Protein AF-A0A835P3G8-F1 (afdb_monomer)

Structure (mmCIF, N/CA/C/O backbone):
data_AF-A0A835P3G8-F1
#
_entry.id   AF-A0A835P3G8-F1
#
loop_
_atom_site.group_PDB
_atom_site.id
_atom_site.type_symbol
_atom_site.label_atom_id
_atom_site.label_alt_id
_atom_site.label_comp_id
_atom_site.label_asym_id
_atom_site.label_entity_id
_atom_site.label_seq_id
_atom_site.pdbx_PDB_ins_code
_atom_site.Cartn_x
_atom_site.Cartn_y
_atom_site.Cartn_z
_atom_site.occupancy
_atom_site.B_iso_or_equiv
_atom_site.auth_seq_id
_atom_site.auth_comp_id
_atom_site.auth_asym_id
_atom_site.auth_atom_id
_atom_site.pdbx_PDB_model_num
ATOM 1 N N . CYS A 1 1 ? 10.578 29.679 -11.879 1.00 43.47 1 CYS A N 1
ATOM 2 C CA . CYS A 1 1 ? 9.619 28.934 -12.721 1.00 43.47 1 CYS A CA 1
ATOM 3 C C . CYS A 1 1 ? 10.291 28.665 -14.061 1.00 43.47 1 CYS A C 1
ATOM 5 O O . CYS A 1 1 ? 10.700 29.625 -14.703 1.00 43.47 1 CYS A O 1
ATOM 7 N N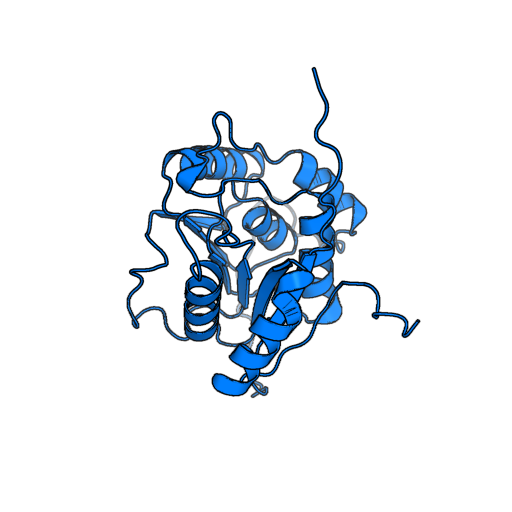 . PRO A 1 2 ? 10.511 27.390 -14.403 1.00 32.69 2 PRO A N 1
ATOM 8 C CA . PRO A 1 2 ? 9.558 26.755 -15.299 1.00 32.69 2 PRO A CA 1
ATOM 9 C C . PRO A 1 2 ? 8.999 25.450 -14.729 1.00 32.69 2 PRO A C 1
ATOM 11 O O . PRO A 1 2 ? 9.658 24.681 -14.037 1.00 32.69 2 PRO A O 1
ATOM 14 N N . THR A 1 3 ? 7.726 25.272 -15.031 1.00 34.00 3 THR A N 1
ATOM 15 C CA . THR A 1 3 ? 6.852 24.140 -14.774 1.00 34.00 3 THR A CA 1
ATOM 16 C C . THR A 1 3 ? 7.291 22.910 -15.568 1.00 34.00 3 THR A C 1
ATOM 18 O O . THR A 1 3 ? 7.202 22.915 -16.794 1.00 34.00 3 THR A O 1
ATOM 21 N N . ALA A 1 4 ? 7.690 21.838 -14.883 1.00 27.39 4 ALA A N 1
ATOM 22 C CA . ALA A 1 4 ? 7.715 20.502 -15.469 1.00 27.39 4 ALA A CA 1
ATOM 23 C C . ALA A 1 4 ? 6.297 19.915 -15.381 1.00 27.39 4 ALA A C 1
ATOM 25 O O . ALA A 1 4 ? 5.888 19.380 -14.351 1.00 27.39 4 ALA A O 1
ATOM 26 N N . ARG A 1 5 ? 5.518 20.088 -16.451 1.00 30.86 5 ARG A N 1
ATOM 27 C CA . ARG A 1 5 ? 4.349 19.248 -16.719 1.00 30.86 5 ARG A CA 1
ATOM 28 C C . ARG A 1 5 ? 4.810 17.960 -17.402 1.00 30.86 5 ARG A C 1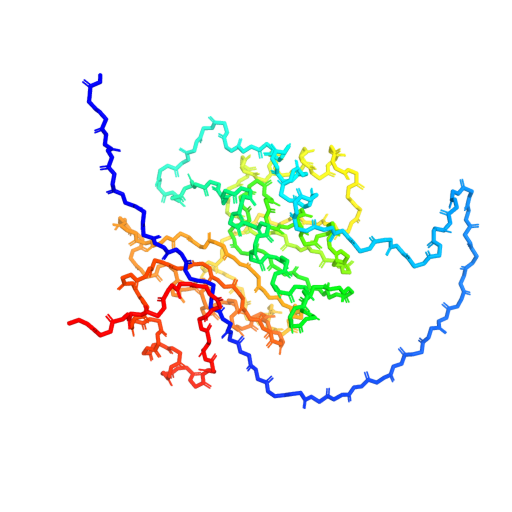
ATOM 30 O O . ARG A 1 5 ? 5.793 17.965 -18.132 1.00 30.86 5 ARG A O 1
ATOM 37 N N . GLU A 1 6 ? 4.001 16.930 -17.174 1.00 31.12 6 GLU A N 1
ATOM 38 C CA . GLU A 1 6 ? 3.868 15.682 -17.934 1.00 31.12 6 GLU A CA 1
ATOM 39 C C . GLU A 1 6 ? 4.709 14.478 -17.497 1.00 31.12 6 GLU A C 1
ATOM 41 O O . GLU A 1 6 ? 5.810 14.194 -17.955 1.00 31.12 6 GLU A O 1
ATOM 46 N N . GLY A 1 7 ? 4.056 13.703 -16.631 1.00 29.84 7 GLY A N 1
ATOM 47 C CA . GLY A 1 7 ? 4.303 12.296 -16.380 1.00 29.84 7 GLY A CA 1
ATOM 48 C C . GLY A 1 7 ? 3.088 11.673 -15.694 1.00 29.84 7 GLY A C 1
ATOM 49 O O . GLY A 1 7 ? 3.245 11.023 -14.669 1.00 29.84 7 GLY A O 1
ATOM 50 N N . GLU A 1 8 ? 1.870 11.896 -16.211 1.00 36.38 8 GLU A N 1
ATOM 51 C CA . GLU A 1 8 ? 0.674 11.131 -15.812 1.00 36.38 8 GLU A CA 1
ATOM 52 C C . GLU A 1 8 ? 0.782 9.694 -16.355 1.00 36.38 8 GLU A C 1
ATOM 54 O O . GLU A 1 8 ? 0.026 9.243 -17.215 1.00 36.38 8 GLU A O 1
ATOM 59 N N . GLY A 1 9 ? 1.788 8.959 -15.883 1.00 31.41 9 GLY A N 1
ATOM 60 C CA . GLY A 1 9 ? 1.893 7.529 -16.102 1.00 31.41 9 GLY A CA 1
ATOM 61 C C . GLY A 1 9 ? 0.830 6.860 -15.253 1.00 31.41 9 GLY A C 1
ATOM 62 O O . GLY A 1 9 ? 1.021 6.713 -14.054 1.00 31.41 9 GLY A O 1
ATOM 63 N N . ARG A 1 10 ? -0.297 6.489 -15.868 1.00 42.66 10 ARG A N 1
ATOM 64 C CA . ARG A 1 10 ? -1.382 5.752 -15.208 1.00 42.66 10 ARG A CA 1
ATOM 65 C C . ARG A 1 10 ? -0.793 4.582 -14.412 1.00 42.66 10 ARG A C 1
ATOM 67 O O . ARG A 1 10 ? -0.123 3.718 -14.987 1.00 42.66 10 ARG A O 1
ATOM 74 N N . GLU A 1 11 ? -1.013 4.603 -13.106 1.00 46.53 11 GLU A N 1
ATOM 75 C CA . GLU A 1 11 ? -0.628 3.547 -12.177 1.00 46.53 11 GLU A CA 1
ATOM 76 C C . GLU A 1 11 ? -1.650 2.415 -12.295 1.00 46.53 11 GLU A C 1
ATOM 78 O O . GLU A 1 11 ? -2.860 2.653 -12.273 1.00 46.53 11 GLU A O 1
ATOM 83 N N . GLY A 1 12 ? -1.173 1.190 -12.501 1.00 45.53 12 GLY A N 1
ATOM 84 C CA . GLY A 1 12 ? -2.025 0.007 -12.527 1.00 45.53 12 GLY A CA 1
ATOM 85 C C . GLY A 1 12 ? -1.826 -0.802 -11.261 1.00 45.53 12 GLY A C 1
ATOM 86 O O . GLY A 1 12 ? -0.692 -1.175 -10.970 1.00 45.53 12 GLY A O 1
ATOM 87 N N . ALA A 1 13 ? -2.913 -1.077 -10.538 1.00 55.50 13 ALA A N 1
ATOM 88 C CA . ALA A 1 13 ? -2.889 -2.044 -9.451 1.00 55.50 13 ALA A CA 1
ATOM 89 C C . ALA A 1 13 ? -2.804 -3.458 -10.040 1.00 55.50 13 ALA A C 1
ATOM 91 O O . ALA A 1 13 ? -3.606 -3.823 -10.904 1.00 55.50 13 ALA A O 1
ATOM 92 N N . VAL A 1 14 ? -1.814 -4.225 -9.601 1.00 58.81 14 VAL A N 1
ATOM 93 C CA . VAL A 1 14 ? -1.589 -5.610 -10.018 1.00 58.81 14 VAL A CA 1
ATOM 94 C C . VAL A 1 14 ? -2.028 -6.539 -8.904 1.00 58.81 14 VAL A C 1
ATOM 96 O O . VAL A 1 14 ? -1.527 -6.387 -7.797 1.00 58.81 14 VAL A O 1
ATOM 99 N N . ARG A 1 15 ? -2.914 -7.498 -9.195 1.00 71.75 15 ARG A N 1
ATOM 100 C CA . ARG A 1 15 ? -3.263 -8.587 -8.272 1.00 71.75 15 ARG A CA 1
ATOM 101 C C . ARG A 1 15 ? -2.463 -9.844 -8.600 1.00 71.75 15 ARG A C 1
ATOM 103 O O . ARG A 1 15 ? -2.512 -10.284 -9.749 1.00 71.75 15 ARG A O 1
ATOM 110 N N . ALA A 1 16 ? -1.806 -10.447 -7.608 1.00 64.44 16 ALA A N 1
ATOM 111 C CA . ALA A 1 16 ? -1.159 -11.755 -7.749 1.00 64.44 16 ALA A CA 1
ATOM 112 C C . ALA A 1 16 ? -1.474 -12.704 -6.582 1.00 64.44 16 ALA A C 1
ATOM 114 O O . ALA A 1 16 ? -1.319 -12.304 -5.433 1.00 64.44 16 ALA A O 1
ATOM 115 N N . GLY A 1 17 ? -1.968 -13.925 -6.868 1.00 52.66 17 GLY A N 1
ATOM 116 C CA . GLY A 1 17 ? -2.497 -14.840 -5.839 1.00 52.66 17 GLY A CA 1
ATOM 117 C C . GLY A 1 17 ? -3.071 -16.195 -6.310 1.00 52.66 17 GLY A C 1
ATOM 118 O O . GLY A 1 17 ? -3.653 -16.290 -7.397 1.00 52.66 17 GLY A O 1
ATOM 119 N N . GLY A 1 18 ? -2.903 -17.242 -5.482 1.00 39.97 18 GLY A N 1
ATOM 120 C CA . GLY A 1 18 ? -3.241 -18.663 -5.716 1.00 39.97 18 GLY A CA 1
ATOM 121 C C . GLY A 1 18 ? -4.627 -19.133 -5.218 1.00 39.97 18 GLY A C 1
ATOM 122 O O . GLY A 1 18 ? -5.368 -18.404 -4.568 1.00 39.97 18 GLY A O 1
ATOM 123 N N . ALA A 1 19 ? -5.029 -20.356 -5.595 1.00 35.53 19 ALA A N 1
ATOM 124 C CA . ALA A 1 19 ? -6.405 -20.873 -5.508 1.00 35.53 19 ALA A CA 1
ATOM 125 C C . ALA A 1 19 ? -6.913 -21.202 -4.082 1.00 35.53 19 ALA A C 1
ATOM 127 O O . ALA A 1 19 ? -6.219 -21.809 -3.273 1.00 35.53 19 ALA A O 1
ATOM 128 N N . ARG A 1 20 ? -8.191 -20.866 -3.832 1.00 37.66 20 ARG A N 1
ATOM 129 C CA . ARG A 1 20 ? -8.941 -21.034 -2.570 1.00 37.66 20 ARG A CA 1
ATOM 130 C C . ARG A 1 20 ? -8.880 -22.458 -1.987 1.00 37.66 20 ARG A C 1
ATOM 132 O O . ARG A 1 20 ? -9.182 -23.424 -2.686 1.00 37.66 20 ARG A O 1
ATOM 139 N N . ARG A 1 21 ? -8.722 -22.567 -0.660 1.00 33.53 21 ARG A N 1
ATOM 140 C CA . ARG A 1 21 ? -9.329 -23.639 0.155 1.00 33.53 21 ARG A CA 1
ATOM 141 C C . ARG A 1 21 ? -10.089 -23.016 1.325 1.00 33.53 21 ARG A C 1
ATOM 143 O O . ARG A 1 21 ? -9.532 -22.245 2.095 1.00 33.53 21 ARG A O 1
ATOM 150 N N . GLY A 1 22 ? -11.389 -23.300 1.385 1.00 33.91 22 GLY A N 1
ATOM 151 C CA . GLY A 1 22 ? -12.304 -22.757 2.384 1.00 33.91 22 GLY A CA 1
ATOM 152 C C . GLY A 1 22 ? -12.120 -23.385 3.763 1.00 33.91 22 GLY A C 1
ATOM 153 O O . GLY A 1 22 ? -11.843 -24.576 3.882 1.00 33.91 22 GLY A O 1
ATOM 154 N N . GLY A 1 23 ? -12.339 -22.578 4.798 1.00 28.50 23 GLY A N 1
ATOM 155 C CA . GLY A 1 23 ? -12.401 -23.009 6.189 1.00 28.50 23 GLY A CA 1
ATOM 156 C C . GLY A 1 23 ? -13.282 -22.055 6.992 1.00 28.50 23 GLY A C 1
ATOM 157 O O . GLY A 1 23 ? -13.105 -20.844 6.938 1.00 28.50 23 GLY A O 1
ATOM 158 N N . SER A 1 24 ? -14.266 -22.614 7.694 1.00 36.12 24 SER A N 1
ATOM 159 C CA . SER A 1 24 ? -15.251 -21.919 8.528 1.00 36.12 24 SER A CA 1
ATOM 160 C C . SER A 1 24 ? -14.953 -22.185 10.006 1.00 36.12 24 SER A C 1
ATOM 162 O O . SER A 1 24 ? -14.854 -23.351 10.380 1.00 36.12 24 SER A O 1
ATOM 164 N N . ALA A 1 25 ? -14.949 -21.156 10.859 1.00 31.81 25 ALA A N 1
ATOM 165 C CA . ALA A 1 25 ? -15.176 -21.285 12.308 1.00 31.81 25 ALA A CA 1
ATOM 166 C C . ALA A 1 25 ? -15.623 -19.923 12.883 1.00 31.81 25 ALA A C 1
ATOM 168 O O . ALA A 1 25 ? -14.973 -18.912 12.656 1.00 31.81 25 ALA A O 1
ATOM 169 N N . ARG A 1 26 ? -16.884 -19.802 13.324 1.00 31.64 26 ARG A N 1
ATOM 170 C CA . ARG A 1 26 ? -17.422 -19.897 14.707 1.00 31.64 26 ARG A CA 1
ATOM 171 C C . ARG A 1 26 ? -16.987 -18.761 15.652 1.00 31.64 26 ARG A C 1
ATOM 173 O O . ARG A 1 26 ? -15.836 -18.659 16.042 1.00 31.64 26 ARG A O 1
ATOM 180 N N . ARG A 1 27 ? -17.983 -17.951 16.042 1.00 31.39 27 ARG A N 1
ATOM 181 C CA . ARG A 1 27 ? -17.908 -16.825 16.987 1.00 31.39 27 ARG A CA 1
ATOM 182 C C . ARG A 1 27 ? -17.998 -17.313 18.437 1.00 31.39 27 ARG A C 1
ATOM 184 O O . ARG A 1 27 ? -18.885 -18.106 18.748 1.00 31.39 27 ARG A O 1
ATOM 191 N N . SER A 1 28 ? -17.169 -16.757 19.314 1.00 31.78 28 SER A N 1
ATOM 192 C CA . SER A 1 28 ? -17.371 -16.723 20.766 1.00 31.78 28 SER A CA 1
ATOM 193 C C . SER A 1 28 ? -17.765 -15.305 21.198 1.00 31.78 28 SER A C 1
ATOM 195 O O . SER A 1 28 ? -17.424 -14.311 20.559 1.00 31.78 28 SER A O 1
ATOM 197 N N . SER A 1 29 ? -18.597 -15.229 22.233 1.00 33.25 29 SER A N 1
ATOM 198 C CA . SER A 1 29 ? -19.313 -14.035 22.675 1.00 33.25 29 SER A CA 1
ATOM 199 C C . SER A 1 29 ? -18.715 -13.460 23.957 1.00 33.25 29 SER A C 1
ATOM 201 O O . SER A 1 29 ? -18.783 -14.119 24.991 1.00 33.25 29 SER A O 1
ATOM 203 N N . GLU A 1 30 ? -18.268 -12.204 23.925 1.00 35.22 30 GLU A N 1
ATOM 204 C CA . GLU A 1 30 ? -18.028 -11.398 25.129 1.00 35.22 30 GLU A CA 1
ATOM 205 C C . GLU A 1 30 ? -18.743 -10.036 25.043 1.00 35.22 30 GLU A C 1
ATOM 207 O O . GLU A 1 30 ? -19.003 -9.494 23.956 1.00 35.22 30 GLU A O 1
ATOM 212 N N . ARG A 1 31 ? -19.174 -9.550 26.216 1.00 35.00 31 ARG A N 1
ATOM 213 C CA . ARG A 1 31 ? -20.092 -8.412 26.414 1.00 35.00 31 ARG A CA 1
ATOM 214 C C . ARG A 1 31 ? -19.349 -7.069 26.298 1.00 35.00 31 ARG A C 1
ATOM 216 O O . ARG A 1 31 ? -18.238 -6.975 26.802 1.00 35.00 31 ARG A O 1
ATOM 223 N N . PRO A 1 32 ? -19.942 -6.026 25.687 1.00 36.91 32 PRO A N 1
ATOM 224 C CA . PRO A 1 32 ? -19.276 -4.735 25.516 1.00 36.91 32 PRO A CA 1
ATOM 225 C C . PRO A 1 32 ? -19.503 -3.771 26.694 1.00 36.91 32 PRO A C 1
ATOM 227 O O . PRO A 1 32 ? -20.583 -3.738 27.285 1.00 36.91 32 PRO A O 1
ATOM 230 N N . GLY A 1 33 ? -18.474 -2.965 26.975 1.00 35.91 33 GLY A N 1
ATOM 231 C CA . GLY A 1 33 ? -18.540 -1.747 27.786 1.00 35.91 33 GLY A CA 1
ATOM 232 C C . GLY A 1 33 ? -19.235 -0.579 27.060 1.00 35.91 33 GLY A C 1
ATOM 233 O O . GLY A 1 33 ? -19.739 -0.750 25.947 1.00 35.91 33 GLY A O 1
ATOM 234 N N . PRO A 1 34 ? -19.314 0.606 27.692 1.00 38.12 34 PRO A N 1
ATOM 235 C CA . PRO A 1 34 ? -20.308 1.624 27.380 1.00 38.12 34 PRO A CA 1
ATOM 236 C C . PRO A 1 34 ? -19.856 2.539 26.235 1.00 38.12 34 PRO A C 1
ATOM 238 O O . PRO A 1 34 ? -19.513 3.694 26.442 1.00 38.12 34 PRO A O 1
ATOM 241 N N . CYS A 1 35 ? -19.886 2.021 25.011 1.00 41.59 35 CYS A N 1
ATOM 242 C CA . CYS A 1 35 ? -20.117 2.819 23.811 1.00 41.59 35 CYS A CA 1
ATOM 243 C C . CYS A 1 35 ? -20.755 1.895 22.767 1.00 41.59 35 CYS A C 1
ATOM 245 O O . CYS A 1 35 ? -20.276 0.790 22.512 1.00 41.59 35 CYS A O 1
ATOM 247 N N . ALA A 1 36 ? -21.932 2.279 22.281 1.00 36.44 36 ALA A N 1
ATOM 248 C CA . ALA A 1 36 ? -22.848 1.414 21.552 1.00 36.44 36 ALA A CA 1
ATOM 249 C C . ALA A 1 36 ? -22.189 0.726 20.342 1.00 36.44 36 ALA A C 1
ATOM 251 O O . ALA A 1 36 ? -21.604 1.381 19.487 1.00 36.44 36 ALA A O 1
ATOM 252 N N . ARG A 1 37 ? -22.360 -0.600 20.227 1.00 38.06 37 ARG A N 1
ATOM 253 C CA . ARG A 1 37 ? -22.133 -1.319 18.966 1.00 38.06 37 ARG A CA 1
ATOM 254 C C . ARG A 1 37 ? -23.145 -0.794 17.941 1.00 38.06 37 ARG A C 1
ATOM 256 O O . ARG A 1 37 ? -24.342 -1.010 18.157 1.00 38.06 37 ARG A O 1
ATOM 263 N N . PRO A 1 38 ? -22.733 -0.187 16.818 1.00 38.59 38 PRO A N 1
ATOM 264 C CA . PRO A 1 38 ? -23.647 -0.026 15.707 1.00 38.59 38 PRO A CA 1
ATOM 265 C C . PRO A 1 38 ? -23.881 -1.422 15.125 1.00 38.59 38 PRO A C 1
ATOM 267 O O . PRO A 1 38 ? -22.943 -2.132 14.754 1.00 38.59 38 PRO A O 1
ATOM 270 N N . GLY A 1 39 ? -25.141 -1.852 15.074 1.00 36.25 39 GLY A N 1
ATOM 271 C CA . GLY A 1 39 ? -25.521 -2.994 14.253 1.00 36.25 39 GLY A CA 1
ATOM 272 C C . GLY A 1 39 ? -25.047 -2.747 12.822 1.00 36.25 39 GLY A C 1
ATOM 273 O O . GLY A 1 39 ? -25.382 -1.714 12.264 1.00 36.25 39 GLY A O 1
ATOM 274 N N . ARG A 1 40 ? -24.244 -3.671 12.273 1.00 41.47 40 ARG A N 1
ATOM 275 C CA . ARG A 1 40 ? -23.711 -3.663 10.897 1.00 41.47 40 ARG A CA 1
ATOM 276 C C . ARG A 1 40 ? -23.228 -2.266 10.461 1.00 41.47 40 ARG A C 1
ATOM 278 O O . ARG A 1 40 ? -23.990 -1.529 9.843 1.00 41.47 40 ARG A O 1
ATOM 285 N N . ALA A 1 41 ? -21.977 -1.930 10.795 1.00 49.50 41 ALA A N 1
ATOM 286 C CA . ALA A 1 41 ? -21.317 -0.685 10.390 1.00 49.50 41 ALA A CA 1
ATOM 287 C C . ALA A 1 41 ? -21.707 -0.295 8.953 1.00 49.50 41 ALA A C 1
ATOM 289 O O . ALA A 1 41 ? -21.634 -1.118 8.034 1.00 49.50 41 ALA A O 1
ATOM 290 N N . ALA A 1 42 ? -22.208 0.930 8.779 1.00 59.97 42 ALA A N 1
ATOM 291 C CA . ALA A 1 42 ? -22.560 1.441 7.465 1.00 59.97 42 ALA A CA 1
ATOM 292 C C . ALA A 1 42 ? -21.329 1.340 6.556 1.00 59.97 42 ALA A C 1
ATOM 294 O O . ALA A 1 42 ? -20.230 1.726 6.946 1.00 59.97 42 ALA A O 1
ATOM 295 N N . LYS A 1 43 ? -21.511 0.777 5.361 1.00 77.88 43 LYS A N 1
ATOM 296 C CA . LYS A 1 43 ? -20.413 0.562 4.422 1.00 77.88 43 LYS A CA 1
ATOM 297 C C . LYS A 1 43 ? -19.880 1.920 3.960 1.00 77.88 43 LYS A C 1
ATOM 299 O O . LYS A 1 43 ? -20.603 2.641 3.270 1.00 77.88 43 LYS A O 1
ATOM 304 N N . LEU A 1 44 ? -18.651 2.249 4.358 1.00 89.88 44 LEU A N 1
ATOM 305 C CA . LEU A 1 44 ? -17.952 3.478 3.983 1.00 89.88 44 LEU A CA 1
ATOM 306 C C . LEU A 1 44 ? -17.940 3.607 2.454 1.00 89.88 44 LEU A C 1
ATOM 308 O O . LEU A 1 44 ? -17.550 2.666 1.761 1.00 89.88 44 LEU A O 1
ATOM 312 N N . LYS A 1 45 ? -18.390 4.737 1.903 1.00 95.44 45 LYS A N 1
ATOM 313 C CA . LYS A 1 45 ? -18.415 4.953 0.446 1.00 95.44 45 LYS A CA 1
ATOM 314 C C . LYS A 1 45 ? -17.054 5.422 -0.064 1.00 95.44 45 LYS A C 1
ATOM 316 O O . LYS A 1 45 ? -16.296 6.061 0.654 1.00 95.44 45 LYS A O 1
ATOM 321 N N . LEU A 1 46 ? -16.788 5.219 -1.359 1.00 95.81 46 LEU A N 1
ATOM 322 C CA . LEU A 1 46 ? -15.527 5.631 -1.999 1.00 95.81 46 LEU A CA 1
ATOM 323 C C . LEU A 1 46 ? -15.177 7.112 -1.761 1.00 95.81 46 LEU A C 1
ATOM 325 O O . LEU A 1 46 ? -14.035 7.427 -1.451 1.00 95.81 46 LEU A O 1
ATOM 329 N N . LYS A 1 47 ? -16.153 8.020 -1.894 1.00 96.19 47 LYS A N 1
ATOM 330 C CA . LYS A 1 47 ? -15.929 9.461 -1.678 1.00 96.19 47 LYS A CA 1
ATOM 331 C C . LYS A 1 47 ? -15.647 9.809 -0.216 1.00 96.19 47 LYS A C 1
ATOM 333 O O . LYS A 1 47 ? -14.916 10.755 0.039 1.00 96.19 47 LYS A O 1
ATOM 338 N N . GLU A 1 48 ? -16.241 9.069 0.717 1.00 97.56 48 GLU A N 1
ATOM 339 C CA . GLU A 1 48 ? -16.016 9.258 2.153 1.00 97.56 48 GLU A CA 1
ATOM 340 C C . GLU A 1 48 ? -14.600 8.793 2.507 1.00 97.56 48 GLU A C 1
ATOM 342 O O . GLU A 1 48 ? -13.855 9.554 3.110 1.00 97.56 48 GLU A O 1
ATOM 347 N N . LEU A 1 49 ? -14.183 7.619 2.010 1.00 97.62 49 LEU A N 1
ATOM 348 C CA . LEU A 1 49 ? -12.801 7.141 2.129 1.00 97.62 49 LEU A CA 1
ATOM 349 C C . LEU A 1 49 ? -11.795 8.148 1.566 1.00 97.62 49 LEU A C 1
ATOM 351 O O . LEU A 1 49 ? -10.843 8.504 2.248 1.00 97.62 49 LEU A O 1
ATOM 355 N N . GLU A 1 50 ? -12.011 8.629 0.338 1.00 98.06 50 GLU A N 1
ATOM 356 C CA . GLU A 1 50 ? -11.127 9.620 -0.288 1.00 98.06 50 GLU A CA 1
ATOM 357 C C . GLU A 1 50 ? -11.043 10.910 0.540 1.00 98.06 50 GLU A C 1
ATOM 359 O O . GLU A 1 50 ? -9.949 11.434 0.727 1.00 98.06 50 GLU A O 1
ATOM 364 N N . SER A 1 51 ? -12.171 11.391 1.072 1.00 98.00 51 SER A N 1
ATOM 365 C CA . SER A 1 51 ? -12.216 12.586 1.921 1.00 98.00 51 SER A CA 1
ATOM 366 C C . SER A 1 51 ? -11.486 12.398 3.250 1.00 98.00 51 SER A C 1
ATOM 368 O O . SER A 1 51 ? -10.872 13.340 3.741 1.00 98.00 51 SER A O 1
ATOM 370 N N . CYS A 1 52 ? -11.550 11.211 3.850 1.00 97.94 52 CYS A N 1
ATOM 371 C CA . CYS A 1 52 ? -10.785 10.906 5.055 1.00 97.94 52 CYS A CA 1
ATOM 372 C C . CYS A 1 52 ? -9.287 10.836 4.750 1.00 97.94 52 CYS A C 1
ATOM 374 O O . CYS A 1 52 ? -8.497 11.456 5.448 1.00 97.94 52 CYS A O 1
ATOM 376 N N . LEU A 1 53 ? -8.896 10.175 3.658 1.00 98.00 53 LEU A N 1
ATOM 377 C CA . LEU A 1 53 ? -7.491 10.053 3.257 1.00 98.00 53 LEU A CA 1
ATOM 378 C C . LEU A 1 53 ? -6.832 11.393 2.891 1.00 98.00 53 LEU A C 1
ATOM 380 O O . LEU A 1 53 ? -5.611 11.495 2.907 1.00 98.00 53 LEU A O 1
ATOM 384 N N . GLN A 1 54 ? -7.609 12.434 2.580 1.00 98.12 54 GLN A N 1
ATOM 385 C CA . GLN A 1 54 ? -7.084 13.794 2.396 1.00 98.12 54 GLN A CA 1
ATOM 386 C C . GLN A 1 54 ? -6.551 14.431 3.687 1.00 98.12 54 GLN A C 1
ATOM 388 O O . GLN A 1 54 ? -5.825 15.415 3.591 1.00 98.12 54 GLN A O 1
ATOM 393 N N . GLN A 1 55 ? -6.916 13.900 4.856 1.00 97.88 55 GLN A N 1
ATOM 394 C CA . GLN A 1 55 ? -6.461 14.384 6.164 1.00 97.88 55 GLN A CA 1
ATOM 395 C C . GLN A 1 55 ? -5.189 13.676 6.649 1.00 97.88 55 GLN A C 1
ATOM 397 O O . GLN A 1 55 ? -4.693 14.008 7.712 1.00 97.88 55 GLN A O 1
ATOM 402 N N . VAL A 1 56 ? -4.679 12.694 5.900 1.00 98.00 56 VAL A N 1
ATOM 403 C CA . VAL A 1 56 ? -3.429 12.006 6.242 1.00 98.00 56 VAL A CA 1
ATOM 404 C C . VAL A 1 56 ? -2.264 12.944 5.951 1.00 98.00 56 VAL A C 1
ATOM 406 O O . VAL A 1 56 ? -2.042 13.309 4.790 1.00 98.00 56 VAL A O 1
ATOM 409 N N . ASP A 1 57 ? -1.506 13.290 6.986 1.00 97.94 57 ASP A N 1
ATOM 410 C CA . ASP A 1 57 ? -0.292 14.078 6.842 1.00 97.94 57 ASP A CA 1
ATOM 411 C C . ASP A 1 57 ? 0.769 13.296 6.066 1.00 97.94 57 ASP A C 1
ATOM 413 O O . ASP A 1 57 ? 0.857 12.065 6.107 1.00 97.94 57 ASP A O 1
ATOM 417 N N . THR A 1 58 ? 1.569 14.027 5.293 1.00 95.81 58 THR A N 1
ATOM 418 C CA . THR A 1 58 ? 2.559 13.452 4.374 1.00 95.81 58 THR A CA 1
ATOM 419 C C . THR A 1 58 ? 3.939 14.048 4.620 1.00 95.81 58 THR A C 1
ATOM 421 O O . THR A 1 58 ? 4.088 14.961 5.422 1.00 95.81 58 THR A O 1
ATOM 424 N N . PHE A 1 59 ? 4.953 13.526 3.925 1.00 92.19 59 PHE A N 1
ATOM 425 C CA . PHE A 1 59 ? 6.357 13.897 4.104 1.00 92.19 59 PHE A CA 1
ATOM 426 C C . PHE A 1 59 ? 6.588 15.412 4.221 1.00 92.19 59 PHE A C 1
ATOM 428 O O . PHE A 1 59 ? 6.365 16.155 3.263 1.00 92.19 59 PHE A O 1
ATOM 435 N N . GLU A 1 60 ? 7.145 15.848 5.350 1.00 85.31 60 GLU A N 1
ATOM 436 C CA . GLU A 1 60 ? 7.595 17.232 5.529 1.00 85.31 60 GLU A CA 1
ATOM 437 C C . GLU A 1 60 ? 8.817 17.543 4.650 1.00 85.31 60 GLU A C 1
ATOM 439 O O . GLU A 1 60 ? 8.898 18.585 4.001 1.00 85.31 60 GLU A O 1
ATOM 444 N N . SER A 1 61 ? 9.774 16.609 4.616 1.00 90.31 61 SER A N 1
ATOM 445 C CA . SER A 1 61 ? 11.041 16.716 3.883 1.00 90.31 61 SER A CA 1
ATOM 446 C C . SER A 1 61 ? 11.339 15.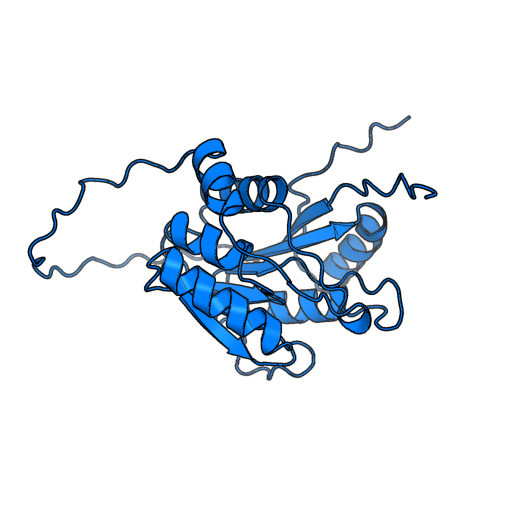416 3.120 1.00 90.31 61 SER A C 1
ATOM 448 O O . SER A 1 61 ? 12.105 14.580 3.601 1.00 90.31 61 SER A O 1
ATOM 450 N N . PRO A 1 62 ? 10.743 15.206 1.928 1.00 91.50 62 PRO A N 1
ATOM 451 C CA . PRO A 1 62 ? 10.853 13.941 1.202 1.00 91.50 62 PRO A CA 1
ATOM 452 C C . PRO A 1 62 ? 12.287 13.639 0.736 1.00 91.50 62 PRO A C 1
ATOM 454 O O . PRO A 1 62 ? 12.952 14.450 0.082 1.00 91.50 62 PRO A O 1
ATOM 457 N N . LYS A 1 63 ? 12.748 12.416 1.007 1.00 91.69 63 LYS A N 1
ATOM 458 C CA . LYS A 1 63 ? 14.081 11.909 0.662 1.00 91.69 63 LYS A CA 1
ATOM 459 C C . LYS A 1 63 ? 14.107 11.386 -0.770 1.00 91.69 63 LYS A C 1
ATOM 461 O O . LYS A 1 63 ? 13.626 10.298 -1.086 1.00 91.69 63 LYS A O 1
ATOM 466 N N . LEU A 1 64 ? 14.762 12.145 -1.650 1.00 87.06 64 LEU A N 1
ATOM 467 C CA . LEU A 1 64 ? 14.865 11.839 -3.082 1.00 87.06 64 LEU A CA 1
ATOM 468 C C . LEU A 1 64 ? 15.471 10.454 -3.379 1.00 87.06 64 LEU A C 1
ATOM 470 O O . LEU A 1 64 ? 15.081 9.820 -4.358 1.00 87.06 64 LEU A O 1
ATOM 474 N N . LEU A 1 65 ? 16.438 10.007 -2.567 1.00 86.44 65 LEU A N 1
ATOM 475 C CA . LEU A 1 65 ? 17.136 8.725 -2.746 1.00 86.44 65 LEU A CA 1
ATOM 476 C C . LEU A 1 65 ? 16.259 7.510 -2.420 1.00 86.44 65 LEU A C 1
ATOM 478 O O . LEU A 1 65 ? 16.518 6.4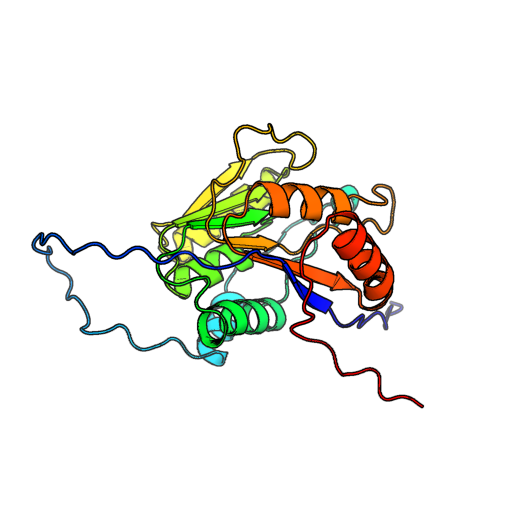28 -2.941 1.00 86.44 65 LEU A O 1
ATOM 482 N N . LEU A 1 66 ? 15.224 7.705 -1.601 1.00 84.56 66 LEU A N 1
ATOM 483 C CA . LEU A 1 66 ? 14.239 6.682 -1.254 1.00 84.56 66 LEU A CA 1
ATOM 484 C C . LEU A 1 66 ? 13.009 6.724 -2.172 1.00 84.56 66 LEU A C 1
ATOM 486 O O . LEU A 1 66 ? 12.097 5.929 -2.000 1.00 84.56 66 LEU A O 1
ATOM 490 N N . GLU A 1 67 ? 12.979 7.639 -3.150 1.00 85.94 67 GLU A N 1
ATOM 491 C CA . GLU A 1 67 ? 11.807 7.894 -3.995 1.00 85.94 67 GLU A CA 1
ATOM 492 C C . GLU A 1 67 ? 10.540 8.148 -3.151 1.00 85.94 67 GLU A C 1
ATOM 494 O O . GLU A 1 67 ? 9.486 7.599 -3.437 1.00 85.94 67 GLU A O 1
ATOM 499 N N . GLN A 1 68 ? 10.628 8.988 -2.111 1.00 87.88 68 GLN A N 1
ATOM 500 C CA . GLN A 1 68 ? 9.472 9.314 -1.265 1.00 87.88 68 GLN A CA 1
ATOM 501 C C . GLN A 1 68 ? 8.476 10.234 -1.980 1.00 87.88 68 GLN A C 1
ATOM 503 O O . GLN A 1 68 ? 8.700 11.437 -2.136 1.00 87.88 68 GLN A O 1
ATOM 508 N N . TYR A 1 69 ? 7.356 9.653 -2.400 1.00 87.31 69 TYR A N 1
ATOM 509 C CA . TYR A 1 69 ? 6.162 10.351 -2.863 1.00 87.31 69 TYR A CA 1
ATOM 510 C C . TYR A 1 69 ? 4.940 9.711 -2.204 1.00 87.31 69 TYR A C 1
ATOM 512 O O . TYR A 1 69 ? 4.771 8.496 -2.229 1.00 87.31 69 TYR A O 1
ATOM 520 N N . ALA A 1 70 ? 4.080 10.523 -1.590 1.00 88.62 70 ALA A N 1
ATOM 521 C CA . ALA A 1 70 ? 2.876 9.997 -0.962 1.00 88.62 70 ALA A CA 1
ATOM 522 C C . ALA A 1 70 ? 1.871 9.555 -2.035 1.00 88.62 70 ALA A C 1
ATOM 524 O O . ALA A 1 70 ? 1.605 10.286 -2.998 1.00 88.62 70 ALA A O 1
ATOM 525 N N . THR A 1 71 ? 1.280 8.371 -1.856 1.00 92.69 71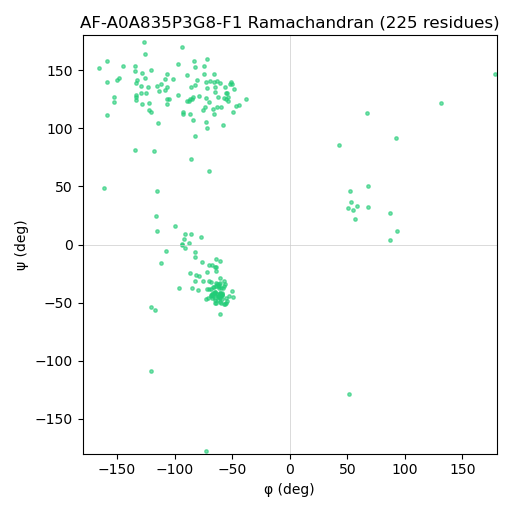 THR A N 1
ATOM 526 C CA . THR A 1 71 ? 0.148 7.926 -2.676 1.00 92.69 71 THR A CA 1
ATOM 527 C C . THR A 1 71 ? -0.968 8.956 -2.568 1.00 92.69 71 THR A C 1
ATOM 529 O O . THR A 1 71 ? -1.398 9.306 -1.473 1.00 92.69 71 THR A O 1
ATOM 532 N N . ARG A 1 72 ? -1.463 9.461 -3.700 1.00 95.50 72 ARG A N 1
ATOM 533 C CA . ARG A 1 72 ? -2.528 10.473 -3.671 1.00 95.50 72 ARG A CA 1
ATOM 534 C C . ARG A 1 72 ? -3.815 9.866 -3.088 1.00 95.50 72 ARG A C 1
ATOM 536 O O . ARG A 1 72 ? -4.168 8.763 -3.518 1.00 95.50 72 ARG A O 1
ATOM 543 N N . PRO A 1 73 ? -4.577 10.590 -2.241 1.00 96.75 73 PRO A N 1
ATOM 544 C CA . PRO A 1 73 ? -5.809 10.084 -1.621 1.00 96.75 73 PRO A CA 1
ATOM 545 C C . PRO A 1 73 ? -6.788 9.461 -2.618 1.00 96.75 73 PRO A C 1
ATOM 547 O O . PRO A 1 73 ? -7.339 8.393 -2.385 1.00 96.75 73 PRO A O 1
ATOM 550 N N . HIS A 1 74 ? -6.932 10.081 -3.788 1.00 95.12 74 HIS A N 1
ATOM 551 C CA . HIS A 1 74 ? -7.760 9.583 -4.881 1.00 95.12 74 HIS A CA 1
ATOM 552 C C . HIS A 1 74 ? -7.359 8.190 -5.397 1.00 95.12 74 HIS A C 1
ATOM 554 O O . HIS A 1 74 ? -8.211 7.338 -5.666 1.00 95.12 74 HIS A O 1
ATOM 560 N N . ILE A 1 75 ? -6.054 7.962 -5.568 1.00 94.44 75 ILE A N 1
ATOM 561 C CA . ILE A 1 75 ? -5.518 6.690 -6.057 1.00 94.44 75 ILE A CA 1
ATOM 562 C C . ILE A 1 75 ? -5.635 5.633 -4.961 1.00 94.44 75 ILE A C 1
ATOM 564 O O . ILE A 1 75 ? -6.157 4.548 -5.223 1.00 94.44 75 ILE A O 1
ATOM 568 N N . ALA A 1 76 ? -5.237 5.982 -3.734 1.00 96.81 76 ALA A N 1
ATOM 569 C CA . ALA A 1 76 ? -5.354 5.121 -2.563 1.00 96.81 76 ALA A CA 1
ATOM 570 C C . ALA A 1 76 ? -6.806 4.672 -2.340 1.00 96.81 76 ALA A C 1
ATOM 572 O O . ALA A 1 76 ? -7.081 3.474 -2.293 1.00 96.81 76 ALA A O 1
ATOM 573 N N . ALA A 1 77 ? -7.757 5.610 -2.312 1.00 96.69 77 ALA A N 1
ATOM 574 C CA . ALA A 1 77 ? -9.170 5.312 -2.114 1.00 96.69 77 ALA A CA 1
ATOM 575 C C . ALA A 1 77 ? -9.707 4.371 -3.195 1.00 96.69 77 ALA A C 1
ATOM 577 O O . ALA A 1 77 ? -10.346 3.374 -2.877 1.00 96.69 77 ALA A O 1
ATOM 578 N N . ARG A 1 78 ? -9.424 4.634 -4.478 1.00 95.69 78 ARG A N 1
ATOM 579 C CA . ARG A 1 78 ? -9.871 3.762 -5.576 1.00 95.69 78 ARG A CA 1
ATOM 580 C C . ARG A 1 78 ? -9.280 2.361 -5.488 1.00 95.69 78 ARG A C 1
ATOM 582 O O . ARG A 1 78 ? -10.016 1.391 -5.677 1.00 95.69 78 ARG A O 1
ATOM 589 N N . MET A 1 79 ? -7.982 2.256 -5.211 1.00 96.06 79 MET A N 1
ATOM 590 C CA . MET A 1 79 ? -7.293 0.979 -5.049 1.00 96.06 79 MET A CA 1
ATOM 591 C C . MET A 1 79 ? -7.915 0.188 -3.896 1.00 96.06 79 MET A C 1
ATOM 593 O O . MET A 1 79 ? -8.487 -0.874 -4.127 1.00 96.06 79 MET A O 1
ATOM 597 N N . LEU A 1 80 ? -7.903 0.741 -2.684 1.00 97.44 80 LEU A N 1
ATOM 598 C CA . LEU A 1 80 ? -8.398 0.083 -1.475 1.00 97.44 80 LEU A CA 1
ATOM 599 C C . LEU A 1 80 ? -9.887 -0.263 -1.562 1.00 97.44 80 LEU A C 1
ATOM 601 O O . LEU A 1 80 ? -10.294 -1.373 -1.226 1.00 97.44 80 LEU A O 1
ATOM 605 N N . TYR A 1 81 ? -10.706 0.646 -2.093 1.00 95.88 81 TYR A N 1
ATOM 606 C CA . TYR A 1 81 ? -12.131 0.395 -2.288 1.00 95.88 81 TYR A CA 1
ATOM 607 C C . TYR A 1 81 ? -12.377 -0.740 -3.285 1.00 95.88 81 TYR A C 1
ATOM 609 O O . TYR A 1 81 ? -13.313 -1.517 -3.099 1.00 95.88 81 TYR A O 1
ATOM 617 N N . THR A 1 82 ? -11.547 -0.871 -4.324 1.00 95.12 82 THR A N 1
ATOM 618 C CA . THR A 1 82 ? -11.628 -1.991 -5.274 1.00 95.12 82 THR A CA 1
ATOM 619 C C . THR A 1 82 ? -11.246 -3.306 -4.598 1.00 95.12 82 THR A C 1
ATOM 621 O O . THR A 1 82 ? -11.994 -4.276 -4.731 1.00 95.12 82 THR A O 1
ATOM 624 N N . ILE A 1 83 ? -10.148 -3.323 -3.832 1.00 95.88 83 ILE A N 1
ATOM 625 C CA . ILE A 1 83 ? -9.687 -4.493 -3.063 1.00 95.88 83 ILE A CA 1
ATOM 626 C C . ILE A 1 83 ? -10.790 -4.966 -2.106 1.00 95.88 83 ILE A C 1
ATOM 628 O O . ILE A 1 83 ? -11.181 -6.132 -2.138 1.00 95.88 83 ILE A O 1
ATOM 632 N N . HIS A 1 84 ? -11.353 -4.050 -1.316 1.00 95.75 84 HIS A N 1
ATOM 633 C CA . HIS A 1 84 ? -12.408 -4.359 -0.353 1.00 95.75 84 HIS A CA 1
ATOM 634 C C . HIS A 1 84 ? -13.706 -4.827 -1.031 1.00 95.75 84 HIS A C 1
ATOM 636 O O . HIS A 1 84 ? -14.254 -5.862 -0.672 1.00 95.75 84 HIS A O 1
ATOM 642 N N . ASN A 1 85 ? -14.218 -4.097 -2.029 1.00 94.19 85 ASN A N 1
ATOM 643 C CA . ASN A 1 85 ? -15.553 -4.376 -2.575 1.00 94.19 85 ASN A CA 1
ATOM 644 C C . ASN A 1 85 ? -15.606 -5.491 -3.615 1.00 94.19 85 ASN A C 1
ATOM 646 O O . ASN A 1 85 ? -16.647 -6.132 -3.748 1.00 94.19 85 ASN A O 1
ATOM 650 N N . THR A 1 86 ? -14.538 -5.662 -4.391 1.00 93.56 86 THR A N 1
ATOM 651 C CA . THR A 1 86 ? -14.522 -6.596 -5.528 1.00 93.56 86 THR A CA 1
ATOM 652 C C . THR A 1 86 ? -13.917 -7.931 -5.127 1.00 93.56 86 THR A C 1
ATOM 654 O O . THR A 1 86 ? -14.392 -8.975 -5.569 1.00 93.56 86 THR A O 1
ATOM 657 N N . PHE A 1 87 ? -12.882 -7.899 -4.284 1.00 94.62 87 PHE A N 1
ATOM 658 C CA . PHE A 1 87 ? -12.085 -9.079 -3.959 1.00 94.62 87 PHE A CA 1
ATOM 659 C C . PHE A 1 87 ? -12.251 -9.565 -2.518 1.00 94.62 87 PHE A C 1
ATOM 661 O O . PHE A 1 87 ? -11.924 -10.719 -2.261 1.00 94.62 87 PHE A O 1
ATOM 668 N N . ASP A 1 88 ? -12.814 -8.744 -1.620 1.00 95.88 88 ASP A N 1
ATOM 669 C CA . ASP A 1 88 ? -12.992 -9.071 -0.194 1.00 95.88 88 ASP A CA 1
ATOM 670 C C . ASP A 1 88 ? -11.657 -9.390 0.517 1.00 95.88 88 ASP A C 1
ATOM 672 O O . ASP A 1 88 ? -11.567 -10.213 1.429 1.00 95.88 88 ASP A O 1
ATOM 676 N N . ASP A 1 89 ? -10.591 -8.716 0.072 1.00 97.50 89 ASP A N 1
ATOM 677 C CA . ASP A 1 89 ? -9.210 -8.937 0.521 1.00 97.50 89 ASP A CA 1
ATOM 678 C C . ASP A 1 89 ? -8.759 -7.896 1.581 1.00 97.50 89 ASP A C 1
ATOM 680 O O . ASP A 1 89 ? -7.564 -7.771 1.844 1.00 97.50 89 ASP A O 1
ATOM 684 N N . ILE A 1 90 ? -9.696 -7.159 2.211 1.00 98.00 90 ILE A N 1
ATOM 685 C CA . ILE A 1 90 ? -9.416 -6.221 3.329 1.00 98.00 90 ILE A CA 1
ATOM 686 C C . ILE A 1 90 ? -10.175 -6.574 4.611 1.00 98.00 90 ILE A C 1
ATOM 688 O O . ILE A 1 90 ? -9.556 -6.694 5.665 1.00 98.00 90 ILE A O 1
ATOM 692 N N . GLU A 1 91 ? -11.504 -6.717 4.564 1.00 97.81 91 GLU A N 1
ATOM 693 C CA . GLU A 1 91 ? -12.308 -6.813 5.789 1.00 97.81 91 GLU A CA 1
ATOM 694 C C . GLU A 1 91 ? -11.924 -8.053 6.618 1.00 97.81 91 GLU A C 1
ATOM 696 O O . GLU A 1 91 ? -11.918 -9.181 6.121 1.00 97.81 91 GLU A O 1
ATOM 701 N N . ASN A 1 92 ? -11.608 -7.853 7.901 1.00 97.94 92 ASN A N 1
ATOM 702 C CA . ASN A 1 92 ? -11.135 -8.882 8.832 1.00 97.94 92 ASN A CA 1
ATOM 703 C C . ASN A 1 92 ? -9.862 -9.633 8.376 1.00 97.94 92 ASN A C 1
ATOM 705 O O . ASN A 1 92 ? -9.624 -10.752 8.833 1.00 97.94 92 ASN A O 1
ATOM 709 N N . LYS A 1 93 ? -9.052 -9.049 7.482 1.00 98.44 93 LYS A N 1
ATOM 710 C CA . LYS A 1 93 ? -7.777 -9.619 7.011 1.00 98.44 93 LYS A CA 1
ATOM 711 C C . LYS A 1 93 ? -6.580 -9.054 7.763 1.00 98.44 93 LYS A C 1
ATOM 713 O O . LYS A 1 93 ? -6.641 -7.928 8.265 1.00 98.44 93 LYS A O 1
ATOM 718 N N . THR A 1 94 ? -5.485 -9.814 7.802 1.00 98.50 94 THR A N 1
ATOM 719 C CA . THR A 1 94 ? -4.167 -9.263 8.145 1.00 98.50 94 THR A CA 1
ATOM 720 C C . THR A 1 94 ? -3.508 -8.665 6.905 1.00 98.50 94 THR A C 1
ATOM 722 O O . THR A 1 94 ? -3.364 -9.337 5.881 1.00 98.50 94 THR A O 1
ATOM 725 N N . ILE A 1 95 ? -3.118 -7.395 7.001 1.00 98.69 95 ILE A N 1
ATOM 726 C CA . ILE A 1 95 ? -2.565 -6.608 5.897 1.00 98.69 95 ILE A CA 1
ATOM 727 C C . ILE A 1 95 ? -1.114 -6.236 6.199 1.00 98.69 95 ILE A C 1
ATOM 729 O O . ILE A 1 95 ? -0.816 -5.808 7.314 1.00 98.69 95 ILE A O 1
ATOM 733 N N . ALA A 1 96 ? -0.232 -6.356 5.210 1.00 98.50 96 ALA A N 1
ATOM 734 C CA . ALA A 1 96 ? 1.068 -5.685 5.230 1.00 98.50 96 ALA A CA 1
ATOM 735 C C . ALA A 1 96 ? 1.129 -4.594 4.160 1.00 98.50 96 ALA A C 1
ATOM 737 O O . ALA A 1 96 ? 0.687 -4.816 3.034 1.00 98.50 96 ALA A O 1
ATOM 738 N N . ASP A 1 97 ? 1.700 -3.447 4.513 1.00 98.56 97 ASP A N 1
ATOM 739 C CA . ASP A 1 97 ? 1.926 -2.300 3.630 1.00 98.56 97 ASP A CA 1
ATOM 740 C C . ASP A 1 97 ? 3.438 -2.091 3.458 1.00 98.56 97 ASP A C 1
ATOM 742 O O . ASP A 1 97 ? 4.118 -1.673 4.398 1.00 98.56 97 ASP A O 1
ATOM 746 N N . LEU A 1 98 ? 3.990 -2.473 2.297 1.00 97.62 98 LEU A N 1
ATOM 747 C CA . LEU A 1 98 ? 5.440 -2.416 2.055 1.00 97.62 98 LEU A CA 1
ATOM 748 C C . LEU A 1 98 ? 5.848 -1.056 1.487 1.00 97.62 98 LEU A C 1
ATOM 750 O O . LEU A 1 98 ? 5.390 -0.669 0.410 1.00 97.62 98 LEU A O 1
ATOM 754 N N . GLY A 1 99 ? 6.775 -0.379 2.166 1.00 96.88 99 GLY A N 1
ATOM 755 C CA . GLY A 1 99 ? 7.100 1.019 1.887 1.00 96.88 99 GLY A CA 1
ATOM 756 C C . GLY A 1 99 ? 5.931 1.922 2.269 1.00 96.88 99 GLY A C 1
ATOM 757 O O . GLY A 1 99 ? 5.452 2.693 1.438 1.00 96.88 99 GLY A O 1
ATOM 758 N N . CYS A 1 100 ? 5.412 1.756 3.491 1.00 97.88 100 CYS A N 1
ATOM 759 C CA . CYS A 1 100 ? 4.164 2.392 3.916 1.00 97.88 100 CYS A CA 1
ATOM 760 C C . CYS A 1 100 ? 4.242 3.927 3.975 1.00 97.88 100 CYS A C 1
ATOM 762 O O . CYS A 1 100 ? 3.203 4.597 3.960 1.00 97.88 100 CYS A O 1
ATOM 764 N N . GLY A 1 101 ? 5.449 4.503 4.042 1.00 97.81 101 GLY A N 1
ATOM 765 C CA . GLY A 1 101 ? 5.670 5.931 4.224 1.00 97.81 101 GLY A CA 1
ATOM 766 C C . GLY A 1 101 ? 4.873 6.459 5.416 1.00 97.81 101 GLY A C 1
ATOM 767 O O . GLY A 1 101 ? 4.884 5.867 6.491 1.00 97.81 101 GLY A O 1
ATOM 768 N N . CYS A 1 102 ? 4.111 7.529 5.188 1.00 98.06 102 CYS A N 1
ATOM 769 C CA . CYS A 1 102 ? 3.250 8.159 6.195 1.00 98.06 102 CYS A CA 1
ATOM 770 C C . CYS A 1 102 ? 1.927 7.406 6.467 1.00 98.06 102 CYS A C 1
ATOM 772 O O . CYS A 1 102 ? 1.061 7.928 7.165 1.00 98.06 102 CYS A O 1
ATOM 774 N N . GLY A 1 103 ? 1.726 6.210 5.895 1.00 98.19 103 GLY A N 1
ATOM 775 C CA . GLY A 1 103 ? 0.613 5.324 6.251 1.00 98.19 103 GLY A CA 1
ATOM 776 C C . GLY A 1 103 ? -0.662 5.440 5.422 1.00 98.19 103 GLY A C 1
ATOM 777 O O . GLY A 1 103 ? -1.675 4.854 5.795 1.00 98.19 103 GLY A O 1
ATOM 778 N N . MET A 1 104 ? -0.648 6.152 4.291 1.00 98.56 104 MET A N 1
ATOM 779 C CA . MET A 1 104 ? -1.838 6.398 3.454 1.00 98.56 104 MET A CA 1
ATOM 780 C C . MET A 1 104 ? -2.638 5.119 3.129 1.00 98.56 104 MET A C 1
ATOM 782 O O . MET A 1 104 ? -3.869 5.109 3.201 1.00 98.56 104 MET A O 1
ATOM 786 N N . LEU A 1 105 ? -1.952 4.034 2.752 1.00 98.62 105 LEU A N 1
ATOM 787 C CA . LEU A 1 105 ? -2.604 2.769 2.401 1.00 98.62 105 LEU A CA 1
ATOM 788 C C . LEU A 1 105 ? -3.008 1.964 3.645 1.00 98.62 105 LEU A C 1
ATOM 790 O O . LEU A 1 105 ? -4.102 1.390 3.677 1.00 98.62 105 LEU A O 1
ATOM 794 N N . SER A 1 106 ? -2.166 1.966 4.677 1.00 98.69 106 SER A N 1
ATOM 795 C CA . SER A 1 106 ? -2.438 1.329 5.968 1.00 98.69 106 SER A CA 1
ATOM 796 C C . SER A 1 106 ? -3.676 1.902 6.671 1.00 98.69 106 SER A C 1
ATOM 798 O O . SER A 1 106 ? -4.579 1.151 7.043 1.00 98.69 106 SER A O 1
ATOM 800 N N . ILE A 1 107 ? -3.772 3.231 6.779 1.00 98.69 107 ILE A N 1
ATOM 801 C CA . ILE A 1 107 ? -4.905 3.951 7.384 1.00 98.69 107 ILE A CA 1
ATOM 802 C C . ILE A 1 107 ? -6.191 3.630 6.630 1.00 98.69 107 ILE A C 1
ATOM 804 O O . ILE A 1 107 ? -7.175 3.195 7.226 1.00 98.69 107 ILE A O 1
ATOM 808 N N . GLY A 1 108 ? -6.177 3.750 5.298 1.00 98.50 108 GLY A N 1
ATOM 809 C CA . GLY A 1 108 ? -7.351 3.433 4.489 1.00 98.50 108 GLY A CA 1
ATOM 810 C C . GLY A 1 108 ? -7.790 1.968 4.609 1.00 98.50 108 GLY A C 1
ATOM 811 O O . GLY A 1 108 ? -8.986 1.683 4.591 1.00 98.50 108 GLY A O 1
ATOM 812 N N . SER A 1 109 ? -6.846 1.037 4.774 1.00 98.62 109 SER A N 1
ATOM 813 C CA . SER A 1 109 ? -7.153 -0.382 5.000 1.00 98.62 109 SER A CA 1
ATOM 814 C C . SER A 1 109 ? -7.822 -0.609 6.355 1.00 98.62 109 SER A C 1
ATOM 816 O O . SER A 1 109 ? -8.827 -1.319 6.433 1.00 98.62 109 SER A O 1
ATOM 818 N N . ALA A 1 110 ? -7.323 0.036 7.412 1.00 98.38 110 ALA A N 1
ATOM 819 C CA . ALA A 1 110 ? -7.927 -0.012 8.741 1.00 98.38 110 ALA A CA 1
ATOM 820 C C . ALA A 1 110 ? -9.348 0.575 8.747 1.00 98.38 110 ALA A C 1
ATOM 822 O O . ALA A 1 110 ? -10.271 -0.061 9.256 1.00 98.38 110 ALA A O 1
ATOM 823 N N . MET A 1 111 ? -9.557 1.720 8.086 1.00 97.88 111 MET A N 1
ATOM 824 C CA . MET A 1 111 ? -10.877 2.348 7.926 1.00 97.88 111 MET A CA 1
ATOM 825 C C . MET A 1 111 ? -11.890 1.466 7.177 1.00 97.88 111 MET A C 1
ATOM 827 O O . MET A 1 111 ? -13.094 1.561 7.411 1.00 97.88 111 MET A O 1
ATOM 831 N N . LEU A 1 112 ? -11.416 0.600 6.277 1.00 98.00 112 LEU A N 1
ATOM 832 C CA . LEU A 1 112 ? -12.230 -0.382 5.549 1.00 98.00 112 LEU A CA 1
ATOM 833 C C . LEU A 1 112 ? -12.426 -1.702 6.315 1.00 98.00 112 LEU A C 1
ATOM 835 O O . LEU A 1 112 ? -12.966 -2.663 5.761 1.00 98.00 112 LEU A O 1
ATOM 839 N N . GLY A 1 113 ? -12.013 -1.755 7.582 1.00 97.44 113 GLY A N 1
ATOM 840 C CA . GLY A 1 113 ? -12.257 -2.886 8.468 1.00 97.44 113 GLY A CA 1
ATOM 841 C C . GLY A 1 113 ? -11.206 -3.988 8.389 1.00 97.44 113 GLY A C 1
ATOM 842 O O . GLY A 1 113 ? -11.543 -5.142 8.656 1.00 97.44 113 GLY A O 1
ATOM 843 N N . ALA A 1 114 ? -9.955 -3.678 8.025 1.00 98.38 114 ALA A N 1
ATOM 844 C CA . ALA A 1 114 ? -8.851 -4.622 8.213 1.00 98.38 114 ALA A CA 1
ATOM 845 C C . ALA A 1 114 ? -8.826 -5.147 9.657 1.00 98.38 114 ALA A C 1
ATOM 847 O O . ALA A 1 114 ? -9.055 -4.401 10.607 1.00 98.38 114 ALA A O 1
ATOM 848 N N . GLY A 1 115 ? -8.551 -6.440 9.833 1.00 98.31 115 GLY A N 1
ATOM 849 C CA . GLY A 1 115 ? -8.430 -7.020 11.172 1.00 98.31 115 GLY A CA 1
ATOM 850 C C . GLY A 1 115 ? -7.195 -6.481 11.891 1.00 98.31 115 GLY A C 1
ATOM 851 O O . GLY A 1 115 ? -7.267 -6.120 13.062 1.00 98.31 115 GLY A O 1
ATOM 852 N N . PHE A 1 116 ? -6.081 -6.392 11.162 1.00 98.44 116 PHE A N 1
ATOM 853 C CA . PHE A 1 116 ? -4.826 -5.812 11.627 1.00 98.44 116 PHE A CA 1
ATOM 854 C C . PHE A 1 116 ? -3.968 -5.389 10.428 1.00 98.44 116 PHE A C 1
ATOM 856 O O . PHE A 1 116 ? -3.909 -6.125 9.441 1.00 98.44 116 PHE A O 1
ATOM 863 N N . CYS A 1 117 ? -3.301 -4.238 10.503 1.00 98.50 117 CYS A N 1
ATOM 864 C CA . CYS A 1 117 ? -2.408 -3.740 9.456 1.00 98.50 117 CYS A CA 1
ATOM 865 C C . CYS A 1 117 ? -1.003 -3.492 10.011 1.00 98.50 117 CYS A C 1
ATOM 867 O O . CYS A 1 117 ? -0.858 -2.905 11.080 1.00 98.50 117 CYS A O 1
ATOM 869 N N . VAL A 1 118 ? 0.029 -3.910 9.276 1.00 98.50 118 VAL A N 1
ATOM 870 C CA . VAL A 1 118 ? 1.432 -3.628 9.604 1.00 98.50 118 VAL A CA 1
ATOM 871 C C . VAL A 1 118 ? 2.080 -2.866 8.457 1.00 98.50 118 VAL A C 1
ATOM 873 O O . VAL A 1 118 ? 2.245 -3.413 7.368 1.00 98.50 118 VAL A O 1
ATOM 876 N N . GLY A 1 119 ? 2.464 -1.617 8.705 1.00 98.44 119 GLY A N 1
ATOM 877 C CA . GLY A 1 119 ? 3.290 -0.852 7.777 1.00 98.44 119 GLY A CA 1
ATOM 878 C C . GLY A 1 119 ? 4.774 -1.118 7.991 1.00 98.44 119 GLY A C 1
ATOM 879 O O . GLY A 1 119 ? 5.251 -1.174 9.125 1.00 98.44 119 GLY A O 1
ATOM 880 N N . LEU A 1 120 ? 5.503 -1.309 6.898 1.00 98.06 120 LEU A N 1
ATOM 881 C CA . LEU A 1 120 ? 6.937 -1.563 6.907 1.00 98.06 120 LEU A CA 1
ATOM 882 C C . LEU A 1 120 ? 7.627 -0.487 6.072 1.00 98.06 120 LEU A C 1
ATOM 884 O O . LEU A 1 120 ? 7.340 -0.354 4.883 1.00 98.06 120 LEU A O 1
ATOM 888 N N . ASP A 1 121 ? 8.549 0.260 6.671 1.00 97.81 121 ASP A N 1
ATOM 889 C CA . ASP A 1 121 ? 9.339 1.271 5.962 1.00 97.81 121 ASP A CA 1
ATOM 890 C C . ASP A 1 121 ? 10.765 1.334 6.513 1.00 97.81 121 ASP A C 1
ATOM 892 O O . ASP A 1 121 ? 11.014 1.000 7.670 1.00 97.81 121 ASP A O 1
ATOM 896 N N . ILE A 1 122 ? 11.717 1.759 5.687 1.00 96.50 122 ILE A N 1
ATOM 897 C CA . ILE A 1 122 ? 13.112 1.925 6.105 1.00 96.50 122 ILE A CA 1
ATOM 898 C C . ILE A 1 122 ? 13.317 3.255 6.838 1.00 96.50 122 ILE A C 1
ATOM 900 O O . ILE A 1 122 ? 14.238 3.387 7.652 1.00 96.50 122 ILE A O 1
ATOM 904 N N . ASP A 1 123 ? 12.468 4.245 6.550 1.00 97.06 123 ASP A N 1
ATOM 905 C CA . ASP A 1 123 ? 12.644 5.606 7.025 1.00 97.06 123 ASP A CA 1
ATOM 906 C C . ASP A 1 123 ? 11.910 5.895 8.341 1.00 97.06 123 ASP A C 1
ATOM 908 O O . ASP A 1 123 ? 10.686 5.988 8.370 1.00 97.06 123 ASP A O 1
ATOM 912 N N . ALA A 1 124 ? 12.670 6.122 9.416 1.00 97.25 124 ALA A N 1
ATOM 913 C CA . ALA A 1 124 ? 12.126 6.489 10.723 1.00 97.25 124 ALA A CA 1
ATOM 914 C C . ALA A 1 124 ? 11.311 7.792 10.689 1.00 97.25 124 ALA A C 1
ATOM 916 O O . ALA A 1 124 ? 10.269 7.852 11.331 1.00 97.25 124 ALA A O 1
ATOM 917 N N . ASP A 1 125 ? 11.732 8.793 9.907 1.00 97.12 125 ASP A N 1
ATOM 918 C CA . ASP A 1 125 ? 11.044 10.094 9.853 1.00 97.12 125 ASP A CA 1
ATOM 919 C C . ASP A 1 125 ? 9.642 9.940 9.233 1.00 97.12 125 ASP A C 1
ATOM 921 O O . ASP A 1 125 ? 8.674 10.567 9.657 1.00 97.12 125 ASP A O 1
ATOM 925 N N . ALA A 1 126 ? 9.505 9.054 8.240 1.00 97.38 126 ALA A N 1
ATOM 926 C CA . ALA A 1 126 ? 8.212 8.734 7.641 1.00 97.38 126 ALA A CA 1
ATOM 927 C C . ALA A 1 126 ? 7.299 7.987 8.624 1.00 97.38 126 ALA A C 1
ATOM 929 O O . ALA A 1 126 ? 6.094 8.243 8.662 1.00 97.38 126 ALA A O 1
ATOM 930 N N . LEU A 1 127 ? 7.882 7.087 9.421 1.00 98.38 127 LEU A N 1
ATOM 931 C CA . LEU A 1 127 ? 7.175 6.333 10.452 1.00 98.38 127 LEU A CA 1
ATOM 932 C C . LEU A 1 127 ? 6.744 7.211 11.632 1.00 98.38 127 LEU A C 1
ATOM 934 O O . LEU A 1 127 ? 5.696 6.958 12.211 1.00 98.38 127 LEU A O 1
ATOM 938 N N . GLU A 1 128 ? 7.486 8.264 11.966 1.00 98.25 128 GLU A N 1
ATOM 939 C CA . GLU A 1 128 ? 7.063 9.238 12.977 1.00 98.25 128 GLU A CA 1
ATOM 940 C C . GLU A 1 128 ? 5.775 9.957 12.546 1.00 98.25 128 GLU A C 1
ATOM 942 O O . GLU A 1 128 ? 4.797 9.959 13.292 1.00 98.25 128 GLU A O 1
ATOM 947 N N . ILE A 1 129 ? 5.722 10.440 11.298 1.00 98.44 129 ILE A N 1
ATOM 948 C CA . ILE A 1 129 ? 4.504 11.033 10.716 1.00 98.44 129 ILE A CA 1
ATOM 949 C C . ILE A 1 129 ? 3.368 10.001 10.680 1.00 98.44 129 ILE A C 1
ATOM 951 O O . ILE A 1 129 ? 2.222 10.309 11.003 1.00 98.44 129 ILE A O 1
ATOM 955 N N . PHE A 1 130 ? 3.671 8.754 10.303 1.00 98.44 130 PHE A N 1
ATOM 956 C CA . PHE A 1 130 ? 2.675 7.686 10.310 1.00 98.44 130 PHE A CA 1
ATOM 957 C C . PHE A 1 130 ? 2.117 7.439 11.720 1.00 98.44 130 PHE A C 1
ATOM 959 O O . PHE A 1 130 ? 0.907 7.296 11.875 1.00 98.44 130 PHE A O 1
ATOM 966 N N . ASN A 1 131 ? 2.951 7.451 12.759 1.00 98.50 131 ASN A N 1
ATOM 967 C CA . ASN A 1 131 ? 2.483 7.297 14.133 1.00 98.50 131 ASN A CA 1
ATOM 968 C C . ASN A 1 131 ? 1.504 8.404 14.534 1.00 98.50 131 ASN A C 1
ATOM 970 O O . ASN A 1 131 ? 0.436 8.098 15.059 1.00 98.50 131 ASN A O 1
ATOM 974 N N . SER A 1 132 ? 1.826 9.664 14.230 1.00 98.50 132 SER A N 1
ATOM 975 C CA . SER A 1 132 ? 0.913 10.789 14.470 1.00 98.50 132 SER A CA 1
ATOM 976 C C . SER A 1 132 ? -0.411 10.610 13.726 1.00 98.50 132 SER A C 1
ATOM 978 O O . SER A 1 132 ? -1.472 10.733 14.328 1.00 98.50 132 SER A O 1
ATOM 980 N N . ASN A 1 133 ? -0.372 10.180 12.460 1.00 98.56 133 ASN A N 1
ATOM 981 C CA . ASN A 1 133 ? -1.590 9.875 11.711 1.00 98.56 133 ASN A CA 1
ATOM 982 C C . ASN A 1 133 ? -2.416 8.731 12.342 1.00 98.56 133 ASN A C 1
ATOM 984 O O . ASN A 1 133 ? -3.643 8.765 12.306 1.00 98.56 133 ASN A O 1
ATOM 988 N N . ILE A 1 134 ? -1.787 7.688 12.899 1.00 98.12 134 ILE A N 1
ATOM 989 C CA . ILE A 1 134 ? -2.507 6.601 13.592 1.00 98.12 134 ILE A CA 1
ATOM 990 C C . ILE A 1 134 ? -3.246 7.150 14.819 1.00 98.12 134 ILE A C 1
ATOM 992 O O . ILE A 1 134 ? -4.399 6.775 15.050 1.00 98.12 134 ILE A O 1
ATOM 996 N N . GLU A 1 135 ? -2.592 8.031 15.577 1.00 98.12 135 GLU A N 1
ATOM 997 C CA . GLU A 1 135 ? -3.158 8.686 16.759 1.00 98.12 135 GLU A CA 1
ATOM 998 C C . GLU A 1 135 ? -4.326 9.610 16.384 1.00 98.12 135 GLU A C 1
ATOM 1000 O O . GLU A 1 135 ? -5.406 9.476 16.959 1.00 98.12 135 GLU A O 1
ATOM 1005 N N . ASP A 1 136 ? -4.159 10.461 15.369 1.00 98.06 136 ASP A N 1
ATOM 1006 C CA . ASP A 1 136 ? -5.181 11.414 14.913 1.00 98.06 136 ASP A CA 1
ATOM 1007 C C . ASP A 1 136 ? -6.437 10.730 14.352 1.00 98.06 136 ASP A C 1
ATOM 1009 O O . ASP A 1 136 ? -7.555 11.225 14.511 1.00 98.06 136 ASP A O 1
ATOM 1013 N N . PHE A 1 137 ? -6.273 9.569 13.711 1.00 97.62 137 PHE A N 1
ATOM 1014 C CA . PHE A 1 137 ? -7.384 8.748 13.220 1.00 97.62 137 PHE A CA 1
ATOM 1015 C C . PHE A 1 137 ? -7.923 7.758 14.271 1.00 97.62 137 PHE A C 1
ATOM 1017 O O . PHE A 1 137 ? -8.836 6.987 13.963 1.00 97.62 137 PHE A O 1
ATOM 1024 N N . GLU A 1 138 ? -7.371 7.760 15.490 1.00 97.88 138 GLU A N 1
ATOM 1025 C CA . GLU A 1 138 ? -7.748 6.889 16.613 1.00 97.88 138 GLU A CA 1
ATOM 1026 C C . GLU A 1 138 ? -7.740 5.383 16.256 1.00 97.88 138 GLU A C 1
ATOM 1028 O O . GLU A 1 138 ? -8.585 4.594 16.699 1.00 97.88 138 GLU A O 1
ATOM 1033 N N . LEU A 1 139 ? -6.785 4.957 15.423 1.00 96.94 139 LEU A N 1
ATOM 1034 C CA . LEU A 1 139 ? -6.703 3.579 14.936 1.00 96.94 139 LEU A CA 1
ATOM 1035 C C . LEU A 1 139 ? -5.974 2.679 15.939 1.00 96.94 139 LEU A C 1
ATOM 1037 O O . LEU A 1 139 ? -4.841 2.931 16.331 1.00 96.94 139 LEU A O 1
ATOM 1041 N N . THR A 1 140 ? -6.607 1.570 16.322 1.00 97.06 140 THR A N 1
ATOM 1042 C CA . THR A 1 140 ? -6.079 0.640 17.348 1.00 97.06 140 THR A CA 1
ATOM 1043 C C . THR A 1 140 ? -5.555 -0.679 16.779 1.00 97.06 140 THR A C 1
ATOM 1045 O O . THR A 1 140 ? -5.008 -1.507 17.503 1.00 97.06 140 THR A O 1
ATOM 1048 N N . ASN A 1 141 ? -5.737 -0.894 15.480 1.00 97.00 141 ASN A N 1
ATOM 1049 C CA . ASN A 1 141 ? -5.422 -2.123 14.755 1.00 97.00 141 ASN A CA 1
ATOM 1050 C C . ASN A 1 141 ? -4.335 -1.907 13.689 1.00 97.00 141 ASN A C 1
ATOM 1052 O O . ASN A 1 141 ? -4.283 -2.649 12.705 1.00 97.00 141 ASN A O 1
ATOM 1056 N N . VAL A 1 142 ? -3.492 -0.889 13.867 1.00 98.38 142 VAL A N 1
ATOM 1057 C CA . VAL A 1 142 ? -2.383 -0.563 12.969 1.00 98.38 142 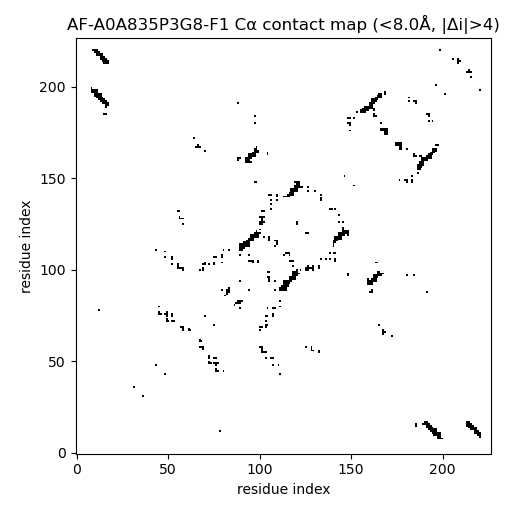VAL A CA 1
ATOM 1058 C C . VAL A 1 142 ? -1.088 -0.509 13.768 1.00 98.38 142 VAL A C 1
ATOM 1060 O O . VAL A 1 142 ? -1.012 0.160 14.792 1.00 98.38 142 VAL A O 1
ATOM 1063 N N . ASN A 1 143 ? -0.065 -1.196 13.271 1.00 97.75 143 ASN A N 1
ATOM 1064 C CA . ASN A 1 143 ? 1.296 -1.134 13.783 1.00 97.75 143 ASN A CA 1
ATOM 1065 C C . ASN A 1 143 ? 2.264 -0.787 12.655 1.00 97.75 143 ASN A C 1
ATOM 1067 O O . ASN A 1 143 ? 1.960 -0.943 11.472 1.00 97.75 143 ASN A O 1
ATOM 1071 N N . MET A 1 144 ? 3.466 -0.375 13.038 1.00 97.75 144 MET A N 1
ATOM 1072 C CA . MET A 1 144 ? 4.544 -0.090 12.106 1.00 97.75 144 MET A CA 1
ATOM 1073 C C . MET A 1 144 ? 5.858 -0.712 12.568 1.00 97.75 144 MET A C 1
ATOM 1075 O O . MET A 1 144 ? 6.095 -0.880 13.767 1.00 97.75 144 MET A O 1
ATOM 1079 N N . VAL A 1 145 ? 6.702 -1.072 11.606 1.00 97.25 145 VAL A N 1
ATOM 1080 C CA . VAL A 1 145 ? 8.027 -1.645 11.840 1.00 97.25 145 VAL A CA 1
ATOM 1081 C C . VAL A 1 145 ? 9.029 -0.941 10.940 1.00 97.25 145 VAL A C 1
ATOM 1083 O O . VAL A 1 145 ? 8.882 -0.938 9.718 1.00 97.25 145 VAL A O 1
ATOM 1086 N N . GLN A 1 146 ? 10.080 -0.390 11.548 1.00 97.62 146 GLN A N 1
ATOM 1087 C CA . GLN A 1 146 ? 11.215 0.104 10.786 1.00 97.62 146 GLN A CA 1
ATOM 1088 C C . GLN A 1 146 ? 12.057 -1.077 10.293 1.00 97.62 146 GLN A C 1
ATOM 1090 O O . GLN A 1 146 ? 12.626 -1.816 11.100 1.00 97.62 146 GLN A O 1
ATOM 1095 N N . CYS A 1 147 ? 12.151 -1.267 8.979 1.00 94.56 147 CYS A N 1
ATOM 1096 C CA . CYS A 1 147 ? 12.976 -2.316 8.388 1.00 94.56 147 CYS A CA 1
ATOM 1097 C C . CYS A 1 147 ? 13.347 -2.029 6.931 1.00 94.56 147 CYS A C 1
ATOM 1099 O O . CYS A 1 147 ? 12.640 -1.331 6.208 1.00 94.56 147 CYS A O 1
ATOM 1101 N N . ASP A 1 148 ? 14.431 -2.651 6.475 1.00 94.56 148 ASP A N 1
ATOM 1102 C CA . ASP A 1 148 ? 14.747 -2.730 5.054 1.00 94.56 148 ASP A CA 1
ATOM 1103 C C . ASP A 1 148 ? 14.039 -3.938 4.420 1.00 94.56 148 ASP A C 1
ATOM 1105 O O . ASP A 1 148 ? 14.392 -5.090 4.683 1.00 94.56 148 ASP A O 1
ATOM 1109 N N . ILE A 1 149 ? 13.068 -3.667 3.542 1.00 92.88 149 ILE A N 1
ATOM 1110 C CA . ILE A 1 149 ? 12.324 -4.683 2.781 1.00 92.88 149 ILE A CA 1
ATOM 1111 C C . ILE A 1 149 ? 13.254 -5.577 1.949 1.00 92.88 149 ILE A C 1
ATOM 1113 O O . ILE A 1 149 ? 12.959 -6.757 1.753 1.00 92.88 149 ILE A O 1
ATOM 1117 N N . CYS A 1 150 ? 14.389 -5.046 1.482 1.00 87.56 150 CYS A N 1
ATOM 1118 C CA . CYS A 1 150 ? 15.358 -5.805 0.689 1.00 87.56 150 CYS A CA 1
ATOM 1119 C C . CYS A 1 150 ? 16.100 -6.863 1.517 1.00 87.56 150 CYS A C 1
ATOM 1121 O O . CYS A 1 150 ? 16.686 -7.781 0.944 1.00 87.56 150 CYS A O 1
ATOM 1123 N N . SER A 1 151 ? 16.062 -6.734 2.844 1.00 86.69 151 SER A N 1
ATOM 1124 C CA . SER A 1 151 ? 16.791 -7.566 3.801 1.00 86.69 151 SER A CA 1
ATOM 1125 C C . SER A 1 151 ? 15.859 -8.389 4.704 1.00 86.69 151 SER A C 1
ATOM 1127 O O . SER A 1 151 ? 16.314 -8.963 5.695 1.00 86.69 151 SER A O 1
ATOM 1129 N N . LEU A 1 152 ? 14.557 -8.452 4.391 1.00 84.94 152 LEU A N 1
ATOM 1130 C CA . LEU A 1 152 ? 13.593 -9.242 5.160 1.00 84.94 152 LEU A CA 1
ATOM 1131 C C . LEU A 1 152 ? 13.899 -10.743 5.072 1.00 84.94 152 LEU A C 1
ATOM 1133 O O . LEU A 1 152 ? 14.177 -11.290 4.005 1.00 84.94 152 LEU A O 1
ATOM 1137 N N . SER A 1 153 ? 13.834 -11.416 6.221 1.00 74.25 153 SER A N 1
ATOM 1138 C CA . SER A 1 153 ? 14.074 -12.852 6.338 1.00 74.25 153 SER A CA 1
ATOM 1139 C C . SER A 1 153 ? 12.910 -13.680 5.792 1.00 74.25 153 SER A C 1
ATOM 1141 O O . SER A 1 153 ? 11.743 -13.296 5.877 1.00 74.25 153 SER A O 1
ATOM 1143 N N . GLU A 1 154 ? 13.213 -14.901 5.342 1.00 74.56 154 GLU A N 1
ATOM 1144 C CA . GLU A 1 154 ? 12.211 -15.879 4.879 1.00 74.56 154 GLU A CA 1
ATOM 1145 C C . GLU A 1 154 ? 11.189 -16.273 5.964 1.00 74.56 154 GLU A C 1
ATOM 1147 O O . GLU A 1 154 ? 10.136 -16.829 5.656 1.00 74.56 154 GLU A O 1
ATOM 1152 N N . SER A 1 155 ? 11.452 -15.947 7.234 1.00 75.69 155 SER A N 1
ATOM 1153 C CA . SER A 1 155 ? 10.540 -16.198 8.357 1.00 75.69 155 SER A CA 1
ATOM 1154 C C . SER A 1 155 ? 9.215 -15.432 8.277 1.00 75.69 155 SER A C 1
ATOM 1156 O O . SER A 1 155 ? 8.309 -15.746 9.040 1.00 75.69 155 SER A O 1
ATOM 1158 N N . MET A 1 156 ? 9.097 -14.441 7.386 1.00 79.88 156 MET A N 1
ATOM 1159 C CA . MET A 1 156 ? 7.864 -13.675 7.150 1.00 79.88 156 MET A CA 1
ATOM 1160 C C . MET A 1 156 ? 6.976 -14.282 6.048 1.00 79.88 156 MET A C 1
ATOM 1162 O O . MET A 1 156 ? 5.997 -13.660 5.629 1.00 79.88 156 MET A O 1
ATOM 1166 N N . SER A 1 157 ? 7.300 -15.486 5.567 1.00 86.69 157 SER A N 1
ATOM 1167 C CA . SER A 1 157 ? 6.517 -16.165 4.527 1.00 86.69 157 SER A CA 1
ATOM 1168 C C . SER A 1 157 ? 5.097 -16.484 5.005 1.00 86.69 157 SER A C 1
ATOM 1170 O O . SER A 1 157 ? 4.906 -16.855 6.164 1.00 86.69 157 SER A O 1
ATOM 1172 N N . ASP A 1 158 ? 4.101 -16.324 4.128 1.00 89.00 158 ASP A N 1
ATOM 1173 C CA . ASP A 1 158 ? 2.684 -16.631 4.390 1.00 89.00 158 ASP A CA 1
ATOM 1174 C C . ASP A 1 158 ? 2.126 -16.018 5.694 1.00 89.00 158 ASP A C 1
ATOM 1176 O O . ASP A 1 158 ? 1.244 -16.578 6.352 1.00 89.00 158 ASP A O 1
ATOM 1180 N N . THR A 1 159 ? 2.638 -14.853 6.101 1.00 93.75 159 THR A N 1
ATOM 1181 C CA . THR A 1 159 ? 2.270 -14.213 7.375 1.00 93.75 159 THR A CA 1
ATOM 1182 C C . THR A 1 159 ? 0.993 -13.379 7.242 1.00 93.75 159 THR A C 1
ATOM 1184 O O . THR A 1 159 ? 0.130 -13.397 8.129 1.00 93.75 159 THR A O 1
ATOM 1187 N N . PHE A 1 160 ? 0.821 -12.699 6.108 1.00 97.06 160 PHE A N 1
ATOM 1188 C CA . PHE A 1 160 ? -0.282 -11.769 5.871 1.00 97.06 160 PHE A CA 1
ATOM 1189 C C . PHE A 1 160 ? -1.282 -12.347 4.881 1.00 97.06 160 PHE A C 1
ATOM 1191 O O . PHE A 1 160 ? -0.905 -13.010 3.920 1.00 97.06 160 PHE A O 1
ATOM 1198 N N . ASP A 1 161 ? -2.573 -12.109 5.094 1.00 97.75 161 ASP A N 1
ATOM 1199 C CA . ASP A 1 161 ? -3.584 -12.542 4.130 1.00 97.75 161 ASP A CA 1
ATOM 1200 C C . ASP A 1 161 ? -3.434 -11.764 2.812 1.00 97.75 161 ASP A C 1
ATOM 1202 O O . ASP A 1 161 ? -3.463 -12.367 1.732 1.00 97.75 161 ASP A O 1
ATOM 1206 N N . THR A 1 162 ? -3.192 -10.454 2.925 1.00 98.38 162 THR A N 1
ATOM 1207 C CA . THR A 1 162 ? -3.031 -9.529 1.801 1.00 98.38 162 THR A CA 1
ATOM 1208 C C . THR A 1 162 ? -1.815 -8.630 2.012 1.00 98.38 162 THR A C 1
ATOM 1210 O O . THR A 1 162 ? -1.596 -8.110 3.104 1.00 98.38 162 THR A O 1
ATOM 1213 N N . VAL A 1 163 ? -1.046 -8.391 0.952 1.00 98.44 163 VAL A N 1
ATOM 1214 C CA . VAL A 1 163 ? 0.017 -7.378 0.940 1.00 98.44 163 VAL A CA 1
ATOM 1215 C C . VAL A 1 163 ? -0.370 -6.273 -0.037 1.00 98.44 163 VAL A C 1
ATOM 1217 O O . VAL A 1 163 ? -0.776 -6.552 -1.165 1.00 98.44 163 VAL A O 1
ATOM 1220 N N . ILE A 1 164 ? -0.254 -5.019 0.383 1.00 98.38 164 ILE A N 1
ATOM 1221 C CA . ILE A 1 164 ? -0.492 -3.828 -0.434 1.00 98.38 164 ILE A CA 1
ATOM 1222 C C . ILE A 1 164 ? 0.785 -2.991 -0.493 1.00 98.38 164 ILE A C 1
ATOM 1224 O O . ILE A 1 164 ? 1.599 -3.048 0.423 1.00 98.38 164 ILE A O 1
ATOM 1228 N N . MET A 1 165 ? 1.002 -2.251 -1.580 1.00 97.06 165 MET A N 1
ATOM 1229 C CA . MET A 1 165 ? 2.165 -1.366 -1.679 1.00 97.06 165 MET A CA 1
ATOM 1230 C C . MET A 1 165 ? 2.074 -0.356 -2.822 1.00 97.06 165 MET A C 1
ATOM 1232 O O . MET A 1 165 ? 1.516 -0.628 -3.891 1.00 97.06 165 MET A O 1
ATOM 1236 N N . ASN A 1 166 ? 2.737 0.779 -2.619 1.00 95.56 166 ASN A N 1
ATOM 1237 C CA . ASN A 1 166 ? 3.146 1.705 -3.669 1.00 95.56 166 ASN A CA 1
ATOM 1238 C C . ASN A 1 166 ? 4.684 1.798 -3.666 1.00 95.56 166 ASN A C 1
ATOM 1240 O O . ASN A 1 166 ? 5.240 2.694 -3.031 1.00 95.56 166 ASN A O 1
ATOM 1244 N N . PRO A 1 167 ? 5.384 0.823 -4.275 1.00 92.00 167 PRO A N 1
ATOM 1245 C CA . PRO A 1 167 ? 6.821 0.679 -4.096 1.00 92.00 167 PRO A CA 1
ATOM 1246 C C . PRO A 1 167 ? 7.608 1.790 -4.817 1.00 92.00 167 PRO A C 1
ATOM 1248 O O . PRO A 1 167 ? 7.123 2.381 -5.788 1.00 92.00 167 PRO A O 1
ATOM 1251 N N . PRO A 1 168 ? 8.869 2.045 -4.426 1.00 88.62 168 PRO A N 1
ATOM 1252 C CA . PRO A 1 168 ? 9.772 2.862 -5.232 1.00 88.62 168 PRO A CA 1
ATOM 1253 C C . PRO A 1 168 ? 9.901 2.269 -6.645 1.00 88.62 168 PRO A C 1
ATOM 1255 O O . PRO A 1 168 ? 10.069 1.063 -6.809 1.00 88.62 168 PRO A O 1
ATOM 1258 N N . PHE A 1 169 ? 9.841 3.105 -7.687 1.00 82.44 169 PHE A N 1
ATOM 1259 C CA . PHE A 1 169 ? 9.797 2.631 -9.079 1.00 82.44 169 PHE A CA 1
ATOM 1260 C C . PHE A 1 169 ? 11.177 2.278 -9.655 1.00 82.44 169 PHE A C 1
ATOM 1262 O O . PHE A 1 169 ? 11.268 1.830 -10.799 1.00 82.44 169 PHE A O 1
ATOM 1269 N N . GLY A 1 170 ? 12.261 2.546 -8.925 1.00 79.56 170 GLY A N 1
ATOM 1270 C CA . GLY A 1 170 ? 13.624 2.234 -9.355 1.00 79.56 170 GLY A CA 1
ATOM 1271 C C . GLY A 1 170 ? 14.096 3.075 -10.542 1.00 79.56 170 GLY A C 1
ATOM 1272 O O . GLY A 1 170 ? 14.861 2.604 -11.386 1.00 79.56 170 GLY A O 1
ATOM 1273 N N . THR A 1 171 ? 13.633 4.326 -10.640 1.00 66.81 171 THR A N 1
ATOM 1274 C CA . THR A 1 171 ? 13.922 5.196 -11.798 1.00 66.81 171 THR A CA 1
ATOM 1275 C C . THR A 1 171 ? 15.330 5.785 -11.816 1.00 66.81 171 THR A C 1
ATOM 1277 O O . THR A 1 171 ? 15.763 6.288 -12.853 1.00 66.81 171 THR A O 1
ATOM 1280 N N . LYS A 1 172 ? 16.049 5.729 -10.691 1.00 66.50 172 LYS A N 1
ATOM 1281 C CA . LYS A 1 172 ? 17.385 6.323 -10.542 1.00 66.50 172 LYS A CA 1
ATOM 1282 C C . LYS A 1 172 ? 18.434 5.271 -10.180 1.00 66.50 172 LYS A C 1
ATOM 1284 O O . LYS A 1 172 ? 18.808 4.453 -11.017 1.00 66.50 172 LYS A O 1
ATOM 1289 N N . HIS A 1 173 ? 18.920 5.314 -8.942 1.00 64.44 173 HIS A N 1
ATOM 1290 C CA . HIS A 1 173 ? 20.035 4.507 -8.449 1.00 64.44 173 HIS A CA 1
ATOM 1291 C C . HIS A 1 173 ? 19.617 3.090 -8.021 1.00 64.44 173 HIS A C 1
ATOM 1293 O O . HIS A 1 173 ? 20.479 2.234 -7.862 1.00 64.44 173 HIS A O 1
ATOM 1299 N N . ASN A 1 174 ? 18.309 2.823 -7.927 1.00 70.19 174 ASN A N 1
ATOM 1300 C CA . ASN A 1 174 ? 17.745 1.596 -7.358 1.00 70.19 174 ASN A CA 1
ATOM 1301 C C . ASN A 1 174 ? 16.997 0.763 -8.413 1.00 70.19 174 ASN A C 1
ATOM 1303 O O . ASN A 1 174 ? 15.862 0.342 -8.200 1.00 70.19 174 ASN A O 1
ATOM 1307 N N . LYS A 1 175 ? 17.590 0.565 -9.598 1.00 79.38 175 LYS A N 1
ATOM 1308 C CA . LYS A 1 175 ? 16.945 -0.213 -10.671 1.00 79.38 175 LYS A CA 1
ATOM 1309 C C . LYS A 1 175 ? 16.568 -1.613 -10.174 1.00 79.38 175 LYS A C 1
ATOM 1311 O O . LYS A 1 175 ? 17.436 -2.358 -9.729 1.00 79.38 175 LYS A O 1
ATOM 1316 N N . GLY A 1 176 ? 15.293 -1.974 -10.312 1.00 83.56 176 GLY A N 1
ATOM 1317 C CA . GLY A 1 176 ? 14.765 -3.287 -9.929 1.00 83.56 176 GLY A CA 1
ATOM 1318 C C . GLY A 1 176 ? 14.316 -3.411 -8.470 1.00 83.56 176 GLY A C 1
ATOM 1319 O O . GLY A 1 176 ? 13.922 -4.505 -8.070 1.00 83.56 176 GLY A O 1
ATOM 1320 N N . ILE A 1 177 ? 14.348 -2.331 -7.680 1.00 88.62 177 ILE A N 1
ATOM 1321 C CA . ILE A 1 177 ? 13.834 -2.343 -6.300 1.00 88.62 177 ILE A CA 1
ATOM 1322 C C . ILE A 1 177 ? 12.336 -2.671 -6.244 1.00 88.62 177 ILE A C 1
ATOM 1324 O O . ILE A 1 177 ? 11.903 -3.417 -5.373 1.00 88.62 177 ILE A O 1
ATOM 1328 N N . ASP A 1 178 ? 11.563 -2.215 -7.229 1.00 89.00 178 ASP A N 1
ATOM 1329 C CA . ASP A 1 178 ? 10.148 -2.547 -7.402 1.00 89.00 178 ASP A CA 1
ATOM 1330 C C . ASP A 1 178 ? 9.926 -4.061 -7.535 1.00 89.00 178 ASP A C 1
ATOM 1332 O 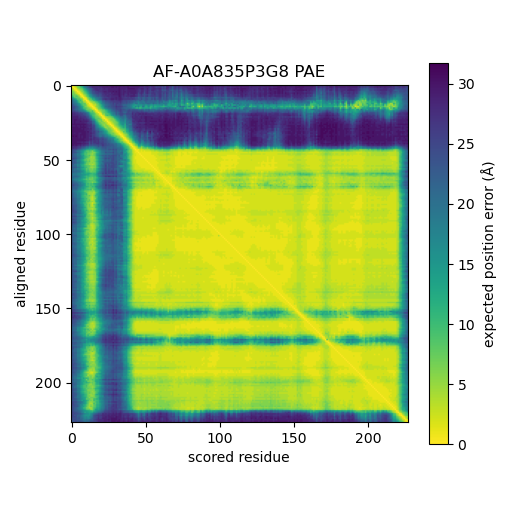O . ASP A 1 178 ? 8.967 -4.605 -6.989 1.00 89.00 178 ASP A O 1
ATOM 1336 N N . MET A 1 179 ? 10.834 -4.763 -8.220 1.00 90.94 179 M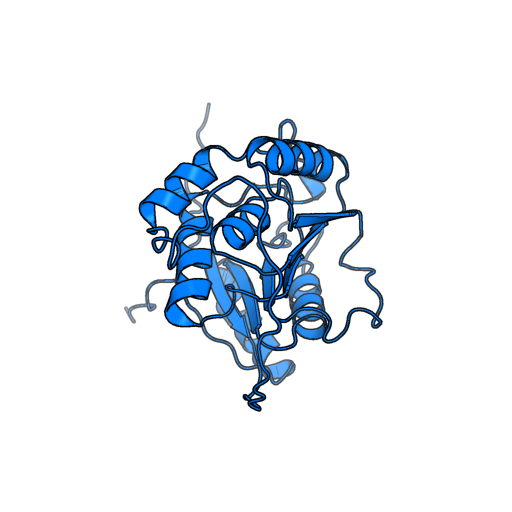ET A N 1
ATOM 1337 C CA . MET A 1 179 ? 10.773 -6.218 -8.377 1.00 90.94 179 MET A CA 1
ATOM 1338 C C . MET A 1 179 ? 11.193 -6.963 -7.108 1.00 90.94 179 MET A C 1
ATOM 1340 O O . MET A 1 179 ? 10.661 -8.042 -6.847 1.00 90.94 179 MET A O 1
ATOM 1344 N N . ILE A 1 180 ? 12.113 -6.402 -6.315 1.00 92.19 180 ILE A N 1
ATOM 1345 C CA . ILE A 1 180 ? 12.463 -6.938 -4.990 1.00 92.19 180 ILE A CA 1
ATOM 1346 C C . ILE A 1 180 ? 11.244 -6.838 -4.073 1.00 92.19 180 ILE A C 1
ATOM 1348 O O . ILE A 1 180 ? 10.819 -7.854 -3.532 1.00 92.19 180 ILE A O 1
ATOM 1352 N N . PHE A 1 181 ? 10.614 -5.662 -3.998 1.00 94.50 181 PHE A N 1
ATOM 1353 C CA . PHE A 1 181 ? 9.373 -5.455 -3.247 1.00 94.50 181 PHE A CA 1
ATOM 1354 C C . PHE A 1 181 ? 8.275 -6.425 -3.689 1.00 94.50 181 PHE A C 1
ATOM 1356 O O . PHE A 1 181 ? 7.636 -7.051 -2.850 1.00 94.50 181 PHE A O 1
ATOM 1363 N N . LEU A 1 182 ? 8.082 -6.603 -5.001 1.00 93.81 182 LEU A N 1
ATOM 1364 C CA . LEU A 1 182 ? 7.062 -7.512 -5.530 1.00 93.81 182 LEU A CA 1
ATOM 1365 C C . LEU A 1 182 ? 7.335 -8.970 -5.176 1.00 93.81 182 LEU A C 1
ATOM 1367 O O . LEU A 1 182 ? 6.408 -9.685 -4.801 1.00 93.81 182 LEU A O 1
ATOM 1371 N N . LYS A 1 183 ? 8.594 -9.406 -5.236 1.00 92.75 183 LYS A N 1
ATOM 1372 C CA . LYS A 1 183 ? 8.970 -10.759 -4.830 1.00 92.75 183 LYS A CA 1
ATOM 1373 C C . LYS A 1 183 ? 8.772 -10.971 -3.326 1.00 92.75 183 LYS A C 1
ATOM 1375 O O . LYS A 1 183 ? 8.187 -11.982 -2.947 1.00 92.75 183 LYS A O 1
ATOM 1380 N N . THR A 1 184 ? 9.185 -10.016 -2.494 1.00 94.31 184 THR A N 1
ATOM 1381 C CA . THR A 1 184 ? 8.980 -10.062 -1.038 1.00 94.31 184 THR A CA 1
ATOM 1382 C C . THR A 1 184 ? 7.491 -10.081 -0.688 1.00 94.31 184 THR A C 1
ATOM 1384 O O . THR A 1 184 ? 7.050 -10.909 0.104 1.00 94.31 184 THR A O 1
ATOM 1387 N N . ALA A 1 185 ? 6.681 -9.246 -1.343 1.00 95.75 185 ALA A N 1
ATOM 1388 C CA . ALA A 1 185 ? 5.234 -9.228 -1.157 1.00 95.75 185 ALA A CA 1
ATOM 1389 C C . ALA A 1 185 ? 4.590 -10.580 -1.496 1.00 95.75 185 ALA A C 1
ATOM 1391 O O . ALA A 1 185 ? 3.750 -11.064 -0.741 1.00 95.75 185 ALA A O 1
ATOM 1392 N N . LEU A 1 186 ? 5.007 -11.213 -2.599 1.00 94.12 186 LEU A N 1
ATOM 1393 C CA . LEU A 1 186 ? 4.520 -12.537 -2.998 1.00 94.12 186 LEU A CA 1
ATOM 1394 C C . LEU A 1 186 ? 4.885 -13.629 -1.988 1.00 94.12 186 LEU A C 1
ATOM 1396 O O . LEU A 1 186 ? 4.105 -14.554 -1.807 1.00 94.12 186 LEU A O 1
ATOM 1400 N N . GLN A 1 187 ? 6.045 -13.527 -1.335 1.00 93.81 187 GLN A N 1
ATOM 1401 C CA . GLN A 1 187 ? 6.443 -14.461 -0.279 1.00 93.81 187 GLN A CA 1
ATOM 1402 C C . GLN A 1 187 ? 5.623 -14.258 1.002 1.00 93.81 187 GLN A C 1
ATOM 1404 O O . GLN A 1 187 ? 5.269 -15.225 1.668 1.00 93.81 187 GLN A O 1
ATOM 1409 N N . MET A 1 188 ? 5.312 -13.008 1.356 1.00 94.94 188 MET A N 1
ATOM 1410 C CA . MET A 1 188 ? 4.592 -12.671 2.590 1.00 94.94 188 MET A CA 1
ATOM 1411 C C . MET A 1 188 ? 3.075 -12.906 2.511 1.00 94.94 188 MET A C 1
ATOM 1413 O O . MET A 1 188 ? 2.440 -13.114 3.550 1.00 94.94 188 MET A O 1
ATOM 1417 N N . ALA A 1 189 ? 2.490 -12.827 1.311 1.00 95.50 189 ALA A N 1
ATOM 1418 C CA . ALA A 1 189 ? 1.048 -12.891 1.088 1.00 95.50 189 ALA A CA 1
ATOM 1419 C C . ALA A 1 189 ? 0.532 -14.328 0.925 1.00 95.50 189 ALA A C 1
ATOM 1421 O O . ALA A 1 189 ? 0.873 -15.012 -0.035 1.00 95.50 189 ALA A O 1
ATOM 1422 N N . LYS A 1 190 ? -0.427 -14.731 1.764 1.00 94.75 190 LYS A N 1
ATOM 1423 C CA . LYS A 1 190 ? -1.154 -16.003 1.609 1.00 94.75 190 LYS A CA 1
ATOM 1424 C C . LYS A 1 190 ? -2.101 -15.993 0.412 1.00 94.75 190 LYS A C 1
ATOM 1426 O O . LYS A 1 190 ? -2.314 -17.023 -0.225 1.00 94.75 190 LYS A O 1
ATOM 1431 N N . THR A 1 191 ? -2.760 -14.853 0.171 1.00 92.62 191 THR A N 1
ATOM 1432 C CA . THR A 1 191 ? -3.880 -14.773 -0.781 1.00 92.62 191 THR A CA 1
ATOM 1433 C C . THR A 1 191 ? -3.587 -13.852 -1.945 1.00 92.62 191 THR A C 1
ATOM 1435 O O . THR A 1 191 ? -3.730 -14.285 -3.087 1.00 92.62 191 THR A O 1
ATOM 1438 N N . ALA A 1 192 ? -3.240 -12.589 -1.685 1.00 94.81 192 ALA A N 1
ATOM 1439 C CA . ALA A 1 192 ? -3.125 -11.593 -2.741 1.00 94.81 192 ALA A CA 1
ATOM 1440 C C . ALA A 1 192 ? -2.082 -10.511 -2.442 1.00 94.81 192 ALA A C 1
ATOM 1442 O O . ALA A 1 192 ? -1.984 -10.007 -1.325 1.00 94.81 192 ALA A O 1
ATOM 1443 N N . VAL A 1 193 ? -1.362 -10.105 -3.484 1.00 97.38 193 VAL A N 1
ATOM 1444 C CA . VAL A 1 193 ? -0.544 -8.887 -3.510 1.00 97.38 193 VAL A CA 1
ATOM 1445 C C . VAL A 1 193 ? -1.227 -7.844 -4.380 1.00 97.38 193 VAL A C 1
ATOM 1447 O O . VAL A 1 193 ? -1.648 -8.187 -5.483 1.00 97.38 193 VAL A O 1
ATOM 1450 N N . TYR A 1 194 ? -1.288 -6.594 -3.919 1.00 97.19 194 TYR A N 1
ATOM 1451 C CA . TYR A 1 194 ? -1.765 -5.434 -4.669 1.00 97.19 194 TYR A CA 1
ATOM 1452 C C . TYR A 1 194 ? -0.680 -4.363 -4.750 1.00 97.19 194 TYR A C 1
ATOM 1454 O O . TYR A 1 194 ? -0.309 -3.776 -3.737 1.00 97.19 194 TYR A O 1
ATOM 1462 N N . SER A 1 195 ? -0.192 -4.069 -5.954 1.00 95.12 195 SER A N 1
ATOM 1463 C CA . SER A 1 195 ? 0.882 -3.085 -6.138 1.00 95.12 195 SER A CA 1
ATOM 1464 C C . SER A 1 195 ? 0.612 -2.087 -7.252 1.00 95.12 195 SER A C 1
ATOM 1466 O O . SER A 1 195 ? 0.099 -2.476 -8.301 1.00 95.12 195 SER A O 1
ATOM 1468 N N . LEU A 1 196 ? 0.987 -0.823 -7.034 1.00 92.00 196 LEU A N 1
ATOM 1469 C CA . LEU A 1 196 ? 0.973 0.233 -8.045 1.00 92.00 196 LEU A CA 1
ATOM 1470 C C . LEU A 1 196 ? 2.275 0.241 -8.854 1.00 92.00 196 LEU A C 1
ATOM 1472 O O . LEU A 1 196 ? 3.367 0.382 -8.313 1.00 92.00 196 LEU A O 1
ATOM 1476 N N . HIS A 1 197 ? 2.153 0.151 -10.179 1.00 88.25 197 HIS A N 1
ATOM 1477 C CA . HIS A 1 197 ? 3.283 0.270 -11.101 1.00 88.25 197 HIS A CA 1
ATOM 1478 C C . HIS A 1 197 ? 2.972 1.190 -12.282 1.00 88.25 197 HIS A C 1
ATOM 1480 O O . HIS A 1 197 ? 1.823 1.303 -12.725 1.00 88.25 197 HIS A O 1
ATOM 1486 N N . LYS A 1 198 ? 4.015 1.804 -12.855 1.00 85.31 198 LYS A N 1
ATOM 1487 C CA . LYS A 1 198 ? 3.904 2.596 -14.088 1.00 85.31 198 LYS A CA 1
ATOM 1488 C C . LYS A 1 198 ? 3.414 1.730 -15.247 1.00 85.31 198 LYS A C 1
ATOM 1490 O O . LYS A 1 198 ? 3.906 0.630 -15.471 1.00 85.31 198 LYS A O 1
ATOM 1495 N N . THR A 1 199 ? 2.517 2.261 -16.077 1.00 85.31 199 THR A N 1
ATOM 1496 C CA . THR A 1 199 ? 2.042 1.533 -17.272 1.00 85.31 199 THR A CA 1
ATOM 1497 C C . THR A 1 199 ? 3.185 1.099 -18.206 1.00 85.31 199 THR A C 1
ATOM 1499 O O . THR A 1 199 ? 3.116 0.013 -18.780 1.00 85.31 199 THR A O 1
ATOM 1502 N N . SER A 1 200 ? 4.265 1.881 -18.318 1.00 84.25 200 SER A N 1
ATOM 1503 C CA . SER A 1 200 ? 5.434 1.534 -19.142 1.00 84.25 200 SER A CA 1
ATOM 1504 C C . SER A 1 200 ? 6.186 0.283 -18.670 1.00 84.25 200 SER A C 1
ATOM 1506 O O . SER A 1 200 ? 6.848 -0.358 -19.481 1.00 84.25 200 SER A O 1
ATOM 1508 N N . THR A 1 201 ? 6.072 -0.104 -17.395 1.00 84.69 201 THR A N 1
ATOM 1509 C CA . THR A 1 201 ? 6.713 -1.313 -16.850 1.00 84.69 201 THR A CA 1
ATOM 1510 C C . THR A 1 201 ? 5.793 -2.537 -16.875 1.00 84.69 201 THR A C 1
ATOM 1512 O O . THR A 1 201 ? 6.224 -3.635 -16.528 1.00 84.69 201 THR A O 1
ATOM 1515 N N . ARG A 1 202 ? 4.549 -2.407 -17.363 1.00 87.44 202 ARG A N 1
ATOM 1516 C CA . ARG A 1 202 ? 3.545 -3.487 -17.371 1.00 87.44 202 ARG A CA 1
ATOM 1517 C C . ARG A 1 202 ? 4.033 -4.771 -18.041 1.00 87.44 202 ARG A C 1
ATOM 1519 O O . ARG A 1 202 ? 3.891 -5.839 -17.457 1.00 87.44 202 ARG A O 1
ATOM 1526 N N . GLN A 1 203 ? 4.618 -4.676 -19.237 1.00 88.50 203 GLN A N 1
ATOM 1527 C CA . GLN A 1 203 ? 5.123 -5.854 -19.959 1.00 88.50 203 GLN A CA 1
ATOM 1528 C C . GLN A 1 203 ? 6.240 -6.561 -19.182 1.00 88.50 203 GLN A C 1
ATOM 1530 O O . GLN A 1 203 ? 6.318 -7.788 -19.177 1.00 88.50 203 GLN A O 1
ATOM 1535 N N . HIS A 1 204 ? 7.087 -5.793 -18.489 1.00 89.94 204 HIS A N 1
ATOM 1536 C CA . HIS A 1 204 ? 8.141 -6.350 -17.649 1.00 89.94 204 HIS A CA 1
ATOM 1537 C C . HIS A 1 204 ? 7.556 -7.132 -16.468 1.00 89.94 204 HIS A C 1
ATOM 1539 O O . HIS A 1 204 ? 7.959 -8.268 -16.227 1.00 89.94 204 HIS A O 1
ATOM 1545 N N . ILE A 1 205 ? 6.555 -6.562 -15.792 1.00 89.62 205 ILE A N 1
ATOM 1546 C CA . ILE A 1 205 ? 5.876 -7.204 -14.659 1.00 89.62 205 ILE A CA 1
ATOM 1547 C C . ILE A 1 205 ? 5.132 -8.463 -15.113 1.00 89.62 205 ILE A C 1
ATOM 1549 O O . ILE A 1 205 ? 5.231 -9.489 -14.454 1.00 89.62 205 ILE A O 1
ATOM 1553 N N . GLN A 1 206 ? 4.462 -8.434 -16.271 1.00 90.50 206 GLN A N 1
ATOM 1554 C CA . GLN A 1 206 ? 3.808 -9.615 -16.851 1.00 90.50 206 GLN A CA 1
ATOM 1555 C C . GLN A 1 206 ? 4.799 -10.745 -17.125 1.00 90.50 206 GLN A C 1
ATOM 1557 O O . GLN A 1 206 ? 4.528 -11.900 -16.797 1.00 90.50 206 GLN A O 1
ATOM 1562 N N . LYS A 1 207 ? 5.968 -10.415 -17.685 1.00 92.31 207 LYS A N 1
ATOM 1563 C CA . LYS A 1 207 ? 7.035 -11.392 -17.901 1.00 92.31 207 LYS A CA 1
ATOM 1564 C C . LYS A 1 207 ? 7.513 -11.987 -16.575 1.00 92.31 207 LYS A C 1
ATOM 1566 O O . LYS A 1 207 ? 7.646 -13.200 -16.476 1.00 92.31 207 LYS A O 1
ATOM 1571 N N . LYS A 1 208 ? 7.731 -11.150 -15.555 1.00 92.56 208 LYS A N 1
ATOM 1572 C CA . LYS A 1 208 ? 8.163 -11.594 -14.221 1.00 92.56 208 LYS A CA 1
ATOM 1573 C C . LYS A 1 208 ? 7.119 -12.459 -13.525 1.00 92.56 208 LYS A C 1
ATOM 1575 O O . LYS A 1 208 ? 7.467 -13.499 -12.985 1.00 92.56 208 LYS A O 1
ATOM 1580 N N . ALA A 1 209 ? 5.847 -12.088 -13.614 1.00 90.69 209 ALA A N 1
ATOM 1581 C CA . ALA A 1 209 ? 4.745 -12.881 -13.089 1.00 90.69 209 ALA A CA 1
ATOM 1582 C C . ALA A 1 209 ? 4.693 -14.280 -13.724 1.00 90.69 209 ALA A C 1
ATOM 1584 O O . ALA A 1 209 ? 4.552 -15.267 -13.008 1.00 90.69 209 ALA A O 1
ATOM 1585 N N . ALA A 1 210 ? 4.886 -14.377 -15.045 1.00 91.62 210 ALA A N 1
ATOM 1586 C CA . ALA A 1 210 ? 4.975 -15.659 -15.739 1.00 91.62 210 ALA A CA 1
ATOM 1587 C C . ALA A 1 210 ? 6.217 -16.470 -15.324 1.00 91.62 210 ALA A C 1
ATOM 1589 O O . ALA A 1 210 ? 6.100 -17.667 -15.084 1.00 91.62 210 ALA A O 1
ATOM 1590 N N . GLU A 1 211 ? 7.385 -15.826 -15.197 1.00 93.81 211 GLU A N 1
ATOM 1591 C CA . GLU A 1 211 ? 8.623 -16.459 -14.704 1.00 93.81 211 GLU A CA 1
ATOM 1592 C C . GLU A 1 211 ? 8.479 -16.998 -13.271 1.00 93.81 211 GLU A C 1
ATOM 1594 O O . GLU A 1 211 ? 9.098 -18.000 -12.927 1.00 93.81 211 GLU A O 1
ATOM 1599 N N . TRP A 1 212 ? 7.680 -16.334 -12.435 1.00 93.00 212 TRP A N 1
ATOM 1600 C CA . TRP A 1 212 ? 7.402 -16.738 -11.054 1.00 93.00 212 TRP A CA 1
ATOM 1601 C C . TRP A 1 212 ? 6.163 -17.629 -10.919 1.00 93.00 212 TRP A C 1
ATOM 1603 O O . TRP A 1 212 ? 5.765 -17.938 -9.801 1.00 93.00 212 TRP A O 1
ATOM 1613 N N . GLU A 1 213 ? 5.544 -18.020 -12.037 1.00 92.25 213 GLU A N 1
ATOM 1614 C CA . GLU A 1 213 ? 4.334 -18.849 -12.086 1.00 92.25 213 GLU A CA 1
ATOM 1615 C C . GLU A 1 213 ? 3.154 -18.282 -11.267 1.00 92.25 213 GLU A C 1
ATOM 1617 O O . GLU A 1 213 ? 2.285 -19.016 -10.790 1.00 92.25 213 GLU A O 1
ATOM 1622 N N . VAL A 1 214 ? 3.077 -16.952 -11.139 1.00 90.00 214 VAL A N 1
ATOM 1623 C CA . VAL A 1 214 ? 1.980 -16.261 -10.451 1.00 90.00 214 VAL A CA 1
ATOM 1624 C C . VAL A 1 214 ? 0.977 -15.683 -11.444 1.00 90.00 214 VAL A C 1
ATOM 1626 O O . VAL A 1 214 ? 1.318 -15.160 -12.507 1.00 90.00 214 VAL A O 1
ATOM 1629 N N . LYS A 1 215 ? -0.309 -15.748 -11.085 1.00 89.94 215 LYS A N 1
ATOM 1630 C CA . LYS A 1 215 ? -1.363 -15.073 -11.852 1.00 89.94 215 LYS A CA 1
ATOM 1631 C C . LYS A 1 215 ? -1.218 -13.568 -11.685 1.00 89.94 215 LYS A C 1
ATOM 1633 O O . LYS A 1 215 ? -0.955 -13.113 -10.583 1.00 89.94 215 LYS A O 1
ATOM 1638 N N . MET A 1 216 ? -1.438 -12.818 -12.758 1.00 89.62 216 MET A N 1
ATOM 1639 C CA . MET A 1 216 ? -1.381 -11.361 -12.751 1.00 89.62 216 MET A CA 1
ATOM 1640 C C . MET A 1 216 ? -2.644 -10.790 -13.390 1.00 89.62 216 MET A C 1
ATOM 1642 O O . MET A 1 216 ? -2.996 -11.170 -14.506 1.00 89.62 216 MET A O 1
ATOM 1646 N N . GLU A 1 217 ? -3.287 -9.843 -12.714 1.00 89.81 217 GLU A N 1
ATOM 1647 C CA . GLU A 1 217 ? -4.419 -9.081 -13.249 1.00 89.81 217 GLU A CA 1
ATOM 1648 C C . GLU A 1 217 ? -4.186 -7.578 -13.069 1.00 89.81 217 GLU A C 1
ATOM 1650 O O . GLU A 1 217 ? -3.746 -7.144 -12.006 1.00 89.81 217 GLU A O 1
ATOM 1655 N N . VAL A 1 218 ? -4.483 -6.783 -14.103 1.00 88.44 218 VAL A N 1
ATOM 1656 C CA . VAL A 1 218 ? -4.439 -5.313 -14.043 1.00 88.44 218 VAL A CA 1
ATOM 1657 C C . VAL A 1 218 ? -5.826 -4.798 -13.667 1.00 88.44 218 VAL A C 1
ATOM 1659 O O . VAL A 1 218 ? -6.762 -4.933 -14.449 1.00 88.44 218 VAL A O 1
ATOM 1662 N N . LEU A 1 219 ? -5.952 -4.181 -12.492 1.00 81.75 219 LEU A N 1
ATOM 1663 C CA . LEU A 1 219 ? -7.239 -3.748 -11.929 1.00 81.75 219 LEU A CA 1
ATOM 1664 C C . LEU A 1 219 ? -7.676 -2.354 -12.395 1.00 81.75 219 LEU A C 1
ATOM 1666 O O . LEU A 1 219 ? -8.858 -2.020 -12.366 1.00 81.75 219 LEU A O 1
ATOM 1670 N N . ALA A 1 220 ? -6.719 -1.518 -12.800 1.00 71.69 220 ALA A N 1
ATOM 1671 C CA . ALA A 1 220 ? -6.974 -0.169 -13.284 1.00 71.69 220 ALA A CA 1
ATOM 1672 C C . ALA A 1 220 ? -5.940 0.237 -14.339 1.00 71.69 220 ALA A C 1
ATOM 1674 O O . ALA A 1 220 ? -4.765 -0.117 -14.270 1.00 71.69 220 ALA A O 1
ATOM 1675 N N . GLY A 1 221 ? -6.406 0.984 -15.334 1.00 52.16 221 GLY A N 1
ATOM 1676 C CA . GLY A 1 221 ? -5.662 1.328 -16.537 1.00 52.16 221 GLY A CA 1
ATOM 1677 C C . GLY A 1 221 ? -6.553 1.052 -17.735 1.00 52.16 221 GLY A C 1
ATOM 1678 O O . GLY A 1 221 ? -7.053 -0.053 -17.901 1.00 52.16 221 GLY A O 1
ATOM 1679 N N . THR A 1 222 ? -6.807 2.072 -18.544 1.00 32.16 222 THR A N 1
ATOM 1680 C CA . THR A 1 222 ? -7.590 1.939 -19.778 1.00 32.16 222 THR A CA 1
ATOM 1681 C C . THR A 1 222 ? -7.031 0.768 -20.589 1.00 32.16 222 THR A C 1
ATOM 1683 O O . THR A 1 222 ? -5.799 0.638 -20.650 1.00 32.16 222 THR A O 1
ATOM 1686 N N . PRO A 1 223 ? -7.879 -0.083 -21.201 1.00 32.25 223 PRO A N 1
ATOM 1687 C CA . PRO A 1 223 ? -7.409 -0.975 -22.247 1.00 32.25 223 PRO A CA 1
ATOM 1688 C C . PRO A 1 223 ? -6.596 -0.127 -23.219 1.00 32.25 223 PRO A C 1
ATOM 1690 O O . PRO A 1 223 ? -7.017 0.986 -23.553 1.00 32.25 223 PRO A O 1
ATOM 1693 N N . ALA A 1 224 ? -5.420 -0.605 -23.622 1.00 35.69 224 ALA A N 1
ATOM 1694 C CA . ALA A 1 224 ? -4.814 -0.074 -24.827 1.00 35.69 224 ALA A CA 1
ATOM 1695 C C . ALA A 1 224 ? -5.857 -0.325 -25.920 1.00 35.69 224 ALA A C 1
ATOM 1697 O O . ALA A 1 224 ? -6.088 -1.471 -26.292 1.00 35.69 224 ALA A O 1
ATOM 1698 N N . GLN A 1 225 ? -6.588 0.716 -26.320 1.00 26.72 225 GLN A N 1
ATOM 1699 C CA . GLN A 1 225 ? -7.283 0.661 -27.589 1.00 26.72 225 GLN A CA 1
ATOM 1700 C C . GLN A 1 225 ? -6.174 0.466 -28.611 1.00 26.72 225 GLN A C 1
ATOM 1702 O O . GLN A 1 225 ? -5.242 1.269 -28.669 1.00 26.72 225 GLN A O 1
ATOM 1707 N N . GLU A 1 226 ? -6.236 -0.660 -29.311 1.00 28.27 226 GLU A N 1
ATOM 1708 C CA . GLU A 1 226 ? -5.540 -0.834 -30.573 1.00 28.27 226 GLU A CA 1
ATOM 1709 C C . GLU A 1 226 ? -5.876 0.390 -31.432 1.00 28.27 226 GLU A C 1
ATOM 1711 O O . GLU A 1 226 ? -7.044 0.636 -31.745 1.00 28.27 226 GLU A O 1
ATOM 1716 N N . VAL A 1 227 ? -4.858 1.198 -31.720 1.00 31.16 227 VAL A N 1
ATOM 1717 C CA . VAL A 1 227 ? -4.866 2.195 -32.791 1.00 31.16 227 VAL A CA 1
ATOM 1718 C C . VAL A 1 227 ? -3.697 1.860 -33.693 1.00 31.16 227 VAL A C 1
ATOM 1720 O O . VAL A 1 227 ? -2.595 1.638 -33.137 1.00 31.16 227 VAL A O 1
#

Organism: NCBI:txid245042

Secondary structure (DSSP, 8-state):
----------EEEEEE-PPP-------------SSPPPSS-----HHHHHHHHTTS---SS--GGGT--PPPHHHHHHHHHHIIIII--SBT-EEEEET-TTSHHHHHHHHTTBSEEEEEES-HHHHHHHHHHHHHTT-SSEEEEE--GGG--GGGTT-EEEEEE------SS-TTHHHHHHHHHHHHEEEEEEEEEEGGGHHHHHHHHHHTT---EE-SS------

Nearest PDB structures (foldseek):
  6h2v-assembly2_C  TM=9.940E-01  e=3.994E-28  Homo sapiens
  6h2u-assembly1_A  TM=9.517E-01  e=5.117E-28  Homo sapiens
  6h2v-assembly1_A  TM=9.509E-01  e=7.893E-28  Homo sapiens
  1wy7-assembly3_C  TM=9.333E-01  e=1.204E-15  Pyrococcus horikoshii OT3
  1wy7-assembly4_D  TM=9.340E-01  e=1.641E-15  Pyrococcus horikoshii OT3

Sequence (227 aa):
CPTAREGEGREGAVRAGGARRGGSARRSSERPGPCARPGRAAKLKLKELESCLQQVDTFESPKLLLEQYATRPHIAARMLYTIHNTFDDIENKTIADLGCGCGMLSIGSAMLGAGFCVGLDIDADALEIFNSNIEDFELTNVNMVQCDICSLSESMSDTFDTVIMNPPFGTKHNKGIDMIFLKTALQMAKTAVYSLHKTSTRQHIQKKAAEWEVKMEVLAGTPAQEV

pLDDT: mean 81.32, std 23.58, range [26.72, 98.69]

Radius of gyration: 17.99 Å; Cα contacts (8 Å, |Δi|>4): 384; chains: 1; bounding box: 46×53×61 Å

Foldseek 3Di:
DDDDDDDPQPWWKKKWFDDDDDDDDDDDDDDDDPDDDDDPPDQQDLVNQLVLLVPQDADPPDDVVQVGDDDRSNNLSVQLVCCCPVVVQQAQWEEEEEQCQLNSNVLSSVVRHHVAYEYEHQDPSSVVSNVVRCVVSVRDRYYYDRDDLLPDDLVLFCVTQEYEYAHRQCPPPRNCRVVSNVVSRNRNHNGIYIYIYGPVCVVVVVVVCVVVVIDIDTPDDDPPPDD

Solvent-accessible surface area (backbone atoms only — not comparable to full-atom values): 13296 Å² total; per-residue (Å²): 138,84,83,87,78,88,77,89,58,56,56,24,38,34,42,36,54,70,86,89,80,89,84,86,83,88,88,84,90,81,88,83,71,100,66,84,79,68,81,76,72,78,80,81,47,62,69,55,48,24,60,56,46,66,70,55,60,66,77,91,78,62,48,74,93,69,56,59,71,79,76,51,31,69,57,42,27,54,51,53,47,44,40,39,74,76,66,60,62,27,56,69,26,39,35,34,21,47,53,28,50,36,26,66,61,46,54,55,38,47,76,59,40,28,54,31,31,38,31,30,26,67,50,64,72,33,44,53,47,19,51,52,42,36,59,76,68,68,53,87,48,64,49,75,44,82,41,56,78,94,71,63,62,78,87,49,47,58,67,21,44,19,23,39,34,62,50,43,80,26,88,70,94,45,67,58,47,38,56,51,54,51,53,51,33,58,46,22,22,60,40,31,27,39,36,49,40,49,55,90,50,46,68,60,52,52,50,49,28,57,75,68,73,42,52,75,44,77,78,41,71,79,76,82,73,89,124

InterPro domains:
  IPR002052 DNA methylase, N-6 adenine-specific, conserved site [PS00092] (163-169)
  IPR007848 Methyltransferase small domain [PF05175] (85-185)
  IPR029063 S-adenosyl-L-methionine-dependent methyltransferase superfamily [G3DSA:3.40.50.150] (42-225)
  IPR029063 S-adenosyl-L-methionine-dependent methyltransferase superfamily [SSF53335] (56-197)
  IPR051720 rRNA N6-Adenosine-Methyltransferase/Polyamine Synthase [PTHR23290] (44-220)

Mean predicted aligned error: 9.86 Å

=== Feature glossary ===
A reading guide for the features in this record.

Start from the sequence.

  · Sequence gives the chain of amino acids in standard one-letter code (A=alanine, C=cysteine, …, Y=tyrosine), read N→C. It is the only feature that is directly encoded by the gene; all structural features are derived from the folded form of this sequence.

Fold it, and you get atomic coordinates and the backbone conformation that goes with them.

  · Structure coordinates are given as an mmCIF _atom_site loop: one row per atom with element, residue name, chain id, sequence number, and x/y/z position in Å. Only the four main-chain atoms per residue are included here; side chains are omitted to keep the record compact.

  · Backbone dihedral angles. Every residue except chain termini has a φ (preceding-C → N → Cα → C) and a ψ (N → Cα → C → next-N). They are reported in degrees following the IUPAC sign convention. Secondary structure is essentially 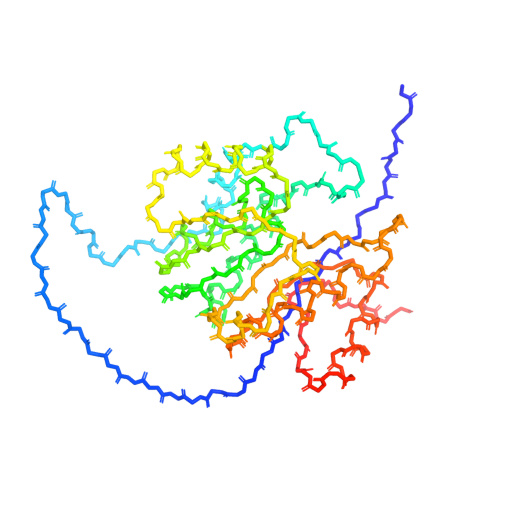a statement about which (φ, ψ) basin each residue occupies.

  · Eight-state secondary structure (DSSP): H is the canonical α-helix, G the tighter 3₁₀-helix, I the wider π-helix; E/B are β-structure, T and S are turns and bends, and '-' is everything else. DSSP derives these from the pattern of main-chain N–H···O=C hydrogen bonds, not from the sequence.

  · SS3 is a coarse helix/strand/coil call (letters a/b/c) made by the P-SEA algorithm from inter-Cα distances and dihedrals. It is less detailed than DSSP but needs only Cα positions.

Summarize the fold with a handful of shape descriptors and a per-residue structural alphabet.

  · Radius of gyration (Rg) is the root-mean-square distance of Cα atoms from their centroid — a single number for overall size and compactness. A globular domain of N residues has Rg ≈ 2.2·N^0.38 Å; an extended or disordered chain has a much larger Rg. The Cα contact count is the number of residue pairs whose Cα atoms are within 8 Å and are more than four positions apart in sequence — a standard proxy for tertiary packing density. The bounding box is the smallest axis-aligned box enclosing all Cα atoms.

  · 3Di is Foldseek's structural alphabet. Each residue is assigned one of twenty discrete states based on how its Cα sits relative to its spatial (not sequential) neighbors. Aligning 3Di strings finds structural homologs roughly as well as full 3D superposition, but orders of magnitude faster.

  · Solvent-accessible surface area (SASA) is the area in Å² traced out by the centre of a 1.4 Å probe sphere (a water molecule) rolled over the protein's van der Waals surface (Shrake–Rupley / Lee–Richards construction). Buried residues have near-zero SASA; fully exposed residues can exceed 200 Å². The total SASA scales roughly with the number of surface residues.

Ask how reliable the model is.

  · For AlphaFold models, the B-factor field carries pLDDT — the model's own estimate of local accuracy on a 0–100 scale. Regions with pLDDT<50 should be treated as essentially unmodeled; they often correspond to intrinsically disordered segments.

  · For experimental (PDB) structures, the B-factor (temperature factor) quantifies the positional spread of each atom in the crystal — a combination of thermal vibration and static disorder — in units of Å². High B-factors mark flexible loops or poorly resolved regions; low B-factors mark the rigid, well-ordered core.

  · Predicted Aligned Error (PAE) is an AlphaFold confidence matrix: entry (i, j) is the expected error in the position of residue j, in ångströms, when the prediction is superimposed on the true structure at residue i. Low PAE within a block of residues means that block is internally rigid and well-predicted; high PAE between two blocks means their relative placement is uncertain even if each block individually is confident.

Place it in context: what it resembles, what it is annotated as, and how it looks.

  · Structural nearest neighbors (via Foldseek easy-search vs the PDB). Reported per hit: target PDB id, E-value, and alignment TM-score. A TM-score above ~0.5 is the conventional threshold for 'same fold'.

  · Functional annotations link the protein to curated databases. InterPro entries identify conserved domains and families by matching the sequence against member-database signatures (Pfam, PROSITE, CDD, …). Gene Ontology (GO) terms describe molecular function, biological process, and cellular component in a controlled vocabulary. CATH places the structure in a hierarchical fold classification (Class/Architecture/Topology/Homologous-superfamily). The organism is the source species.

  · The contact map is a binary N×N matrix image: pixel (i, j) is dark where Cα_i and Cα_j are within 8 Å and |i−j|>4. Because the |i−j|>4 filter removes local helical contacts, off-diagonal stripes parallel to the main diagonal indicate parallel β-sheets; stripes perpendicular to it indicate antiparallel β-sheets. The Ramachandran plot scatters every residue's (φ, ψ) pair against the sterically allowed regions. The PAE heatmap renders the predicted-aligned-error matrix.

  · Six rendered views show the 3D structure from the faces of a cube — i.e. along ±x, ±y, ±z. Rendering representation is drawn randomly per protein from cartoon (secondary-structure ribbons), sticks (backbone bonds), or molecular surface; coloring is either N→C rainbow (blue at the N-terminus through red at the C-terminus) or one color per chain.